Protein 5WWD (pdb70)

GO terms:
  GO:0005829 cytosol (C, IDA)
  GO:0008413 8-oxo-7,8-dihydroguanosine triphosphate pyrophosphatase activity (F, IDA)
  GO:0019177 dihydroneopterin triphosphate pyrophosphohydrolase activity (F, IDA)
  GO:0006974 DNA damage response (P, IMP)

InterPro domains:
  IPR000086 NUDIX hydrolase domain [PF00293] (8-126)
  IPR000086 NUDIX hydrolase domain [PS51462] (7-140)
  IPR015797 NUDIX hydrolase-like domain superfamily [SSF55811] (7-132)
  IPR020084 NUDIX hydrolase, conserved site [PS00893] (41-62)
  IPR020476 NUDIX hydrolase [PR00502] (36-50)
  IPR020476 NUDIX hydrolase [PR00502] (50-65)

CATH classification: 3.90.79.10

Secondary structure (DSSP, 8-state):
---EEEEEEEEEETTEEEEEEE-SSSSTT-EE-SEEEPPTT--HHHHHHHHHHHHH---EEEEEEEEEEEEEETTSSS-EEEEEEEEEEEESSTTPPP--SSTTTEEEEEEEETTS--SSBPHHHHHHHHTT--TTT--/---EEEEEEEEEETTEEEEEEE-SSSSTT-EE-SEEEPPTT--HHHHHHHHHHHHH---EEEEEEEEEEEEEETTSSS-EEEEEEEEEEEESSTT-----S-TTTEEEEEEEEGGG--SSBPHHHHHHHHTT--TTT-

Foldseek 3Di:
DDEFEKEFEFADAPQKTKWFAWLDLARHGAIGTQMGGDDPPDDSVRRHQVRQCQAWVFGKDPKDWFDWDWDWQCPGPPTHIYIYTYIYIYGPDSVDGTDGNPCNTTVDMDIDGPVGDDPDHRVVVVVCVVVVDDSVDGD/DDEFEKEFEFADAPQWTKWFAWCDLARHGAIGGFITGDDPPDDSVRRHQVRCCQAWVFGKDDKDWDDWDWDWQCPGPPTHIYIYTYIYIYGPDSPDGTDGNPVNTTVDMDIDGPVGDDDDHRVVVVVCVVVVDDSVPD

B-factor: mean 22.44, std 11.11, range [10.47, 75.93]

Nearest PDB structures (foldseek):
  5gp0-assembly1_I  TM=1.006E+00  e=5.315E-28  Arabidopsis thaliana
  5wy6-assembly1_A  TM=1.004E+00  e=3.034E-27  Arabidopsis thaliana
  4dyw-assembly1_A  TM=8.988E-01  e=8.222E-12  Burkholderia pseudomallei 1710b
  5mzf-assembly2_B  TM=8.087E-01  e=7.335E-09  Canis lupus familiaris
  2b0v-assembly1_A  TM=7.244E-01  e=1.124E-07  Nitrosomonas europaea

Solvent-accessible surface area: 13435 Å² total; per-residue (Å²): 106,69,3,74,2,12,0,31,0,0,0,21,42,67,106,21,0,0,0,2,80,62,112,38,90,20,25,91,42,22,14,5,21,0,16,16,76,4,90,57,20,19,32,12,75,106,0,0,32,55,11,0,60,73,9,0,6,1,110,18,57,146,53,88,52,13,23,4,29,33,11,50,32,130,175,18,113,103,65,20,2,58,0,12,0,3,1,68,0,47,10,83,70,98,87,43,131,28,104,50,82,47,72,132,113,8,97,22,30,77,72,46,59,69,158,116,43,20,176,71,24,29,144,17,9,86,116,24,31,70,89,61,16,35,0,57,106,72,100,105,68,3,72,2,12,0,35,0,0,0,23,45,69,105,20,0,0,0,2,77,56,112,42,82,14,25,92,42,20,10,8,21,0,10,17,90,3,91,60,20,18,33,9,65,104,0,0,32,56,12,0,82,76,11,0,4,1,107,18,57,146,52,104,47,15,22,4,29,29,11,49,17,135,144,12,113,92,66,17,3,58,0,14,0,3,0,64,0,48,12,82,70,101,87,43,111,26,109,49,76,46,72,165,105,8,83,23,33,77,47,53,59,70,161,117,39,24,171,72,24,26,137,17,10,87,116,26,30,70,91,63,14,34,0,60,111,110

Structure (mmCIF, N/CA/C/O backbone):
data_5WWD
#
_entry.id   5WWD
#
_cell.length_a   34.522
_cell.length_b   83.181
_cell.length_c   115.224
_cell.angle_alpha   90.00
_cell.angle_beta   90.00
_cell.angle_gamma   90.00
#
_symmetry.space_group_name_H-M   'P 2 21 21'
#
loop_
_entity.id
_entity.type
_entity.pdbx_description
1 polymer 'Nudix hydrolase 1'
2 non-polymer GLYCEROL
3 non-polymer METHOXYETHANE
4 non-polymer 'AMMONIUM ION'
5 non-polymer 'MAGNESIUM ION'
6 water water
#
loop_
_atom_site.group_PDB
_atom_site.id
_atom_site.type_symbol
_atom_site.label_atom_id
_atom_site.label_alt_id
_atom_site.label_comp_id
_atom_site.label_asym_id
_atom_site.label_entity_id
_atom_site.label_seq_id
_atom_site.pdbx_PDB_ins_code
_atom_site.Cartn_x
_atom_site.Cartn_y
_atom_site.Cartn_z
_atom_site.occupancy
_atom_site.B_iso_or_equiv
_atom_site.auth_seq_id
_atom_site.auth_comp_id
_atom_site.auth_asym_id
_atom_site.auth_atom_id
_atom_site.pdbx_PDB_model_num
ATOM 1 N N . ALA A 1 8 ? -6.957 78.120 4.632 1.00 43.95 6 ALA A N 1
ATOM 2 C CA . ALA A 1 8 ? -6.845 76.837 5.278 1.00 40.24 6 ALA A CA 1
ATOM 3 C C . ALA A 1 8 ? -6.596 75.793 4.220 1.00 37.55 6 ALA A C 1
ATOM 4 O O . ALA A 1 8 ? -7.375 75.644 3.356 1.00 42.87 6 ALA A O 1
ATOM 6 N N . ILE A 1 9 ? -5.477 75.095 4.290 1.00 32.58 7 ILE A N 1
ATOM 7 C CA . ILE A 1 9 ? -5.159 74.071 3.332 1.00 29.70 7 ILE A CA 1
ATOM 8 C C . ILE A 1 9 ? -4.640 72.823 4.056 1.00 23.59 7 ILE A C 1
ATOM 9 O O . ILE A 1 9 ? -4.210 72.841 5.137 1.00 22.25 7 ILE A O 1
ATOM 14 N N . PRO A 1 10 ? -4.797 71.660 3.293 1.00 21.08 8 PRO A N 1
ATOM 15 C CA . PRO A 1 10 ? -4.309 70.429 3.923 1.00 18.51 8 PRO A CA 1
ATOM 16 C C . PRO A 1 10 ? -2.803 70.495 4.125 1.00 17.67 8 PRO A C 1
ATOM 17 O O . PRO A 1 10 ? -2.062 70.976 3.264 1.00 21.33 8 PRO A O 1
ATOM 21 N N . ARG A 1 11 ? -2.355 70.016 5.281 1.00 18.24 9 ARG A N 1
ATOM 22 C CA . ARG A 1 11 ? -0.948 70.044 5.653 1.00 17.80 9 ARG A CA 1
ATOM 23 C C . ARG A 1 11 ? -0.428 68.627 5.854 1.00 17.15 9 ARG A C 1
ATOM 24 O O . ARG A 1 11 ? -1.125 67.772 6.412 1.00 18.14 9 ARG A O 1
ATOM 32 N N . VAL A 1 12 ? 0.801 68.387 5.410 1.00 16.35 10 VAL A N 1
ATOM 33 C CA . VAL A 1 12 ? 1.386 67.057 5.467 1.00 15.04 10 VAL A CA 1
ATOM 34 C C . VAL A 1 12 ? 2.097 66.859 6.798 1.00 13.33 10 VAL A C 1
ATOM 35 O O . VAL A 1 12 ? 2.925 67.685 7.208 1.00 15.20 10 VAL A O 1
ATOM 39 N N . ALA A 1 13 ? 1.794 65.742 7.450 1.00 14.37 11 ALA A N 1
ATOM 40 C CA . ALA A 1 13 ? 2.505 65.297 8.635 1.00 14.19 11 ALA A CA 1
ATOM 41 C C . ALA A 1 13 ? 3.071 63.910 8.365 1.00 13.68 11 ALA A C 1
ATOM 42 O O . ALA A 1 13 ? 2.539 63.148 7.555 1.00 14.71 11 ALA A O 1
ATOM 44 N N . VAL A 1 14 ? 4.162 63.575 9.045 1.00 13.52 12 VAL A N 1
ATOM 45 C CA . VAL A 1 14 ? 4.700 62.224 9.055 1.00 13.10 12 VAL A CA 1
ATOM 46 C C . VAL A 1 14 ? 4.590 61.712 10.482 1.00 13.35 12 VAL A C 1
ATOM 47 O O . VAL A 1 14 ? 4.940 62.427 11.434 1.00 14.49 12 VAL A O 1
ATOM 51 N N . VAL A 1 15 ? 4.072 60.502 10.635 1.00 11.31 13 VAL A N 1
ATOM 52 C CA . VAL A 1 15 ? 3.909 59.857 11.935 1.00 13.22 13 VAL A CA 1
ATOM 53 C C . VAL A 1 15 ? 4.637 58.523 11.903 1.00 11.71 13 VAL A C 1
ATOM 54 O O . VAL A 1 15 ? 4.715 57.875 10.853 1.00 12.78 13 VAL A O 1
ATOM 58 N N . VAL A 1 16 ? 5.183 58.105 13.047 1.00 11.74 14 VAL A N 1
ATOM 59 C CA . VAL A 1 16 ? 6.166 57.029 13.072 1.00 11.65 14 VAL A CA 1
ATOM 60 C C . VAL A 1 16 ? 5.739 55.920 14.026 1.00 11.18 14 VAL A C 1
ATOM 61 O O . VAL A 1 16 ? 5.595 56.154 15.239 1.00 11.55 14 VAL A O 1
ATOM 65 N N . PHE A 1 17 ? 5.588 54.713 13.483 1.00 12.18 15 PHE A N 1
ATOM 66 C CA . PHE A 1 17 ? 5.462 53.485 14.260 1.00 11.31 15 PHE A CA 1
ATOM 67 C C . PHE A 1 17 ? 6.871 52.958 14.524 1.00 12.13 15 PHE A C 1
ATOM 68 O O . PHE A 1 17 ? 7.503 52.365 13.638 1.00 13.20 15 PHE A O 1
ATOM 76 N N . ILE A 1 18 ? 7.362 53.172 15.740 1.00 13.21 16 ILE A N 1
ATOM 77 C CA . ILE A 1 18 ? 8.638 52.615 16.168 1.00 13.64 16 ILE A CA 1
ATOM 78 C C . ILE A 1 18 ? 8.341 51.241 16.747 1.00 15.22 16 ILE A C 1
ATOM 79 O O . ILE A 1 18 ? 7.689 51.129 17.794 1.00 17.01 16 ILE A O 1
ATOM 84 N N . LEU A 1 19 ? 8.794 50.206 16.057 1.00 16.06 17 LEU A N 1
ATOM 85 C CA . LEU A 1 19 ? 8.513 48.828 16.433 1.00 19.05 17 LEU A CA 1
ATOM 86 C C . LEU A 1 19 ? 9.662 48.297 17.273 1.00 16.91 17 LEU A C 1
ATOM 87 O O . LEU A 1 19 ? 10.823 48.350 16.859 1.00 20.34 17 LEU A O 1
ATOM 92 N N . ASN A 1 20 ? 9.334 47.766 18.442 1.00 15.64 18 ASN A N 1
ATOM 93 C CA . ASN A 1 20 ? 10.340 47.259 19.369 1.00 18.37 18 ASN A CA 1
ATOM 94 C C . ASN A 1 20 ? 9.751 45.985 19.971 1.00 15.57 18 ASN A C 1
ATOM 95 O O . ASN A 1 20 ? 8.858 46.049 20.819 1.00 15.55 18 ASN A O 1
ATOM 100 N N . GLY A 1 21 ? 10.218 44.838 19.502 1.00 18.82 19 GLY A N 1
ATOM 101 C CA . GLY A 1 21 ? 9.595 43.589 19.912 1.00 20.19 19 GLY A CA 1
ATOM 102 C C . GLY A 1 21 ? 8.170 43.561 19.404 1.00 16.76 19 GLY A C 1
ATOM 103 O O . GLY A 1 21 ? 7.911 43.727 18.212 1.00 21.71 19 GLY A O 1
ATOM 104 N N . ASN A 1 22 ? 7.218 43.367 20.315 1.00 16.60 20 ASN A N 1
ATOM 105 C CA . ASN A 1 22 ? 5.804 43.411 19.983 1.00 17.24 20 ASN A CA 1
ATOM 106 C C . ASN A 1 22 ? 5.165 44.744 20.325 1.00 16.14 20 ASN A C 1
ATOM 107 O O . ASN A 1 22 ? 3.934 44.841 20.349 1.00 16.08 20 ASN A O 1
ATOM 112 N N . SER A 1 23 ? 5.964 45.783 20.571 1.00 14.63 21 SER A N 1
ATOM 113 C CA . SER A 1 23 ? 5.462 47.042 21.096 1.00 13.74 21 SER A CA 1
ATOM 114 C C . SER A 1 23 ? 5.6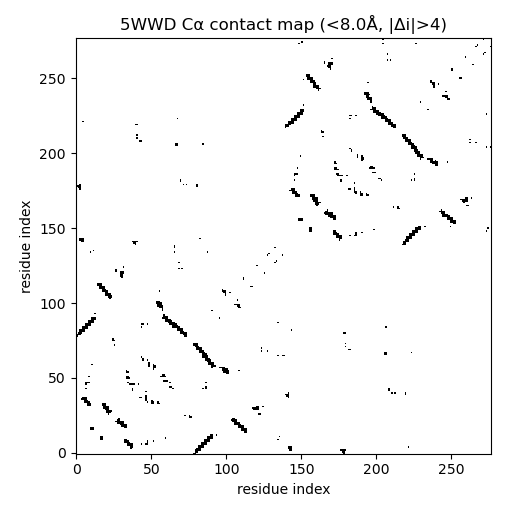79 48.190 20.122 1.00 12.94 21 SER A C 1
ATOM 115 O O . SER A 1 23 ? 6.536 48.141 19.225 1.00 13.64 21 SER A O 1
ATOM 118 N N . ILE A 1 24 ? 4.885 49.242 20.326 1.00 11.69 22 ILE A N 1
ATOM 119 C CA . ILE A 1 24 ? 5.037 50.510 19.630 1.00 13.25 22 ILE A CA 1
ATOM 120 C C . ILE A 1 24 ? 5.089 51.629 20.659 1.00 12.35 22 ILE A C 1
ATOM 121 O O . ILE A 1 24 ? 4.583 51.498 21.776 1.00 12.20 22 ILE A O 1
ATOM 126 N N . LEU A 1 25 ? 5.706 52.749 20.276 1.00 11.42 23 LEU A N 1
ATOM 127 C CA . LEU A 1 25 ? 5.834 53.890 21.175 1.00 11.11 23 LEU A CA 1
ATOM 128 C C . LEU A 1 25 ? 4.612 54.795 21.038 1.00 10.76 23 LEU A C 1
ATOM 129 O O . LEU A 1 25 ? 4.253 55.192 19.921 1.00 11.02 23 LEU A O 1
ATOM 134 N N . LEU A 1 26 ? 3.980 55.122 22.167 1.00 10.71 24 LEU A N 1
ATOM 135 C CA . LEU A 1 26 ? 2.855 56.049 22.193 1.00 10.62 24 LEU A CA 1
ATOM 136 C C . LEU A 1 26 ? 3.003 57.013 23.363 1.00 10.69 24 LEU A C 1
ATOM 137 O O . LEU A 1 26 ? 3.664 56.715 24.369 1.00 11.57 24 LEU A O 1
ATOM 142 N N . GLY A 1 27 ? 2.354 58.155 23.248 1.00 10.73 25 GLY A N 1
ATOM 143 C CA . GLY A 1 27 ? 2.356 59.141 24.318 1.00 11.95 25 GLY A CA 1
ATOM 144 C C . GLY A 1 27 ? 1.112 59.990 24.252 1.00 11.00 25 GLY A C 1
ATOM 145 O O . GLY A 1 27 ? 0.594 60.270 23.165 1.00 11.60 25 GLY A O 1
ATOM 146 N N . ARG A 1 28 ? 0.609 60.391 25.417 1.00 11.16 26 ARG A N 1
ATOM 147 C CA . ARG A 1 28 ? -0.599 61.208 25.441 1.00 11.40 26 ARG A CA 1
ATOM 148 C C . ARG A 1 28 ? -0.289 62.624 24.981 1.00 11.67 26 ARG A C 1
ATOM 149 O O . ARG A 1 28 ? 0.645 63.271 25.472 1.00 12.48 26 ARG A O 1
ATOM 157 N N . ARG A 1 29 ? -1.101 63.121 24.054 1.00 11.81 27 ARG A N 1
ATOM 158 C CA . ARG A 1 29 ? -0.914 64.463 23.522 1.00 12.16 27 ARG A CA 1
ATOM 159 C C . ARG A 1 29 ? -1.258 65.531 24.561 1.00 12.99 27 ARG A C 1
ATOM 160 O O . ARG A 1 29 ? -2.189 65.377 25.352 1.00 13.05 27 ARG A O 1
ATOM 168 N N . ARG A 1 30 ? -0.501 66.628 24.544 1.00 13.38 28 ARG A N 1
ATOM 169 C CA . ARG A 1 30 ? -0.897 67.894 25.161 1.00 14.14 28 ARG A CA 1
ATOM 170 C C . ARG A 1 30 ? -1.097 68.840 23.979 1.00 17.86 28 ARG A C 1
ATOM 171 O O . ARG A 1 30 ? -0.124 69.347 23.409 1.00 17.20 28 ARG A O 1
ATOM 179 N N . SER A 1 31 ? -2.357 69.041 23.584 1.00 15.91 29 SER A N 1
ATOM 180 C CA . SER A 1 31 ? -2.655 69.660 22.298 1.00 15.32 29 SER A CA 1
ATOM 181 C C . SER A 1 31 ? -4.087 70.167 22.304 1.00 17.56 29 SER A C 1
ATOM 182 O O . SER A 1 31 ? -4.935 69.678 23.056 1.00 20.11 29 SER A O 1
ATOM 185 N N . SER A 1 32 ? -4.354 71.146 21.428 1.00 19.54 30 SER A N 1
ATOM 186 C CA . SER A 1 32 ? -5.733 71.554 21.177 1.00 19.47 30 SER A CA 1
ATOM 187 C C . SER A 1 32 ? -6.520 70.489 20.419 1.00 18.98 30 SER A C 1
ATOM 188 O O . SER A 1 32 ? -7.755 70.517 20.442 1.00 24.49 30 SER A O 1
ATOM 191 N N . ILE A 1 33 ? -5.849 69.556 19.760 1.00 17.82 31 ILE A N 1
ATOM 192 C CA . ILE A 1 33 ? -6.508 68.495 19.018 1.00 17.12 31 ILE A CA 1
ATOM 193 C C . ILE A 1 33 ? -6.119 67.169 19.648 1.00 17.16 31 ILE A C 1
ATOM 194 O O . ILE A 1 33 ? -4.925 66.882 19.805 1.00 16.88 31 ILE A O 1
ATOM 199 N N . GLY A 1 34 ? -7.120 66.367 19.999 1.00 18.14 32 GLY A N 1
ATOM 200 C CA . GLY A 1 34 ? -6.844 65.074 20.600 1.00 15.44 32 GLY A CA 1
ATOM 201 C C . GLY A 1 34 ? -6.162 65.136 21.952 1.00 13.31 32 GLY A C 1
ATOM 202 O O . GLY A 1 34 ? -5.348 64.264 22.257 1.00 12.81 32 GLY A O 1
ATOM 203 N N . ASN A 1 35 ? -6.456 66.149 22.762 1.00 15.73 33 ASN A N 1
ATOM 204 C CA . ASN A 1 35 ? -5.761 66.285 24.030 1.00 13.82 33 ASN A CA 1
ATOM 205 C C . ASN A 1 35 ? -5.973 65.036 24.876 1.00 13.48 33 ASN A C 1
ATOM 206 O O . ASN A 1 35 ? -7.089 64.515 24.972 1.00 14.48 33 ASN A O 1
ATOM 211 N N . SER A 1 36 ? -4.892 64.558 25.485 1.00 13.07 34 SER A N 1
ATOM 212 C CA . SER A 1 36 ? -4.877 63.435 26.421 1.00 13.95 34 SER A CA 1
ATOM 213 C C . SER A 1 36 ? -5.021 62.076 25.748 1.00 13.86 34 SER A C 1
ATOM 214 O O . SER A 1 36 ? -5.054 61.050 26.451 1.00 14.45 34 SER A O 1
ATOM 217 N N . THR A 1 37 ? -5.084 62.018 24.422 1.00 12.30 35 THR A N 1
ATOM 218 C CA . THR A 1 37 ? -5.189 60.739 23.728 1.00 12.01 35 THR A CA 1
ATOM 219 C C . THR A 1 37 ? -3.805 60.228 23.338 1.00 11.56 35 THR A C 1
ATOM 220 O O . THR A 1 37 ? -2.867 61.003 23.152 1.00 11.50 35 THR A O 1
ATOM 224 N N . PHE A 1 38 ? -3.684 58.904 23.237 1.00 11.35 36 PHE A N 1
ATOM 225 C CA . PHE A 1 38 ? -2.398 58.277 22.935 1.00 11.03 36 PHE A CA 1
ATOM 226 C C . PHE A 1 38 ? -2.098 58.349 21.439 1.00 10.90 36 PHE A C 1
ATOM 227 O O . PHE A 1 38 ? -2.910 57.900 20.618 1.00 11.38 36 PHE A O 1
ATOM 235 N N . ALA A 1 39 ? -0.917 58.863 21.081 1.00 10.79 37 ALA A N 1
ATOM 236 C CA . ALA A 1 39 ? -0.574 59.102 19.682 1.00 10.71 37 ALA A CA 1
ATOM 237 C C . ALA A 1 39 ? 0.888 58.748 19.429 1.00 11.44 37 ALA A C 1
ATOM 238 O O . ALA A 1 39 ? 1.684 58.540 20.357 1.00 10.85 37 ALA A O 1
ATOM 240 N N . LEU A 1 40 ? 1.234 58.674 18.140 1.00 11.13 38 LEU A N 1
ATOM 241 C CA . LEU A 1 40 ? 2.589 58.386 17.689 1.00 11.04 38 LEU A CA 1
ATOM 242 C C . LEU A 1 40 ? 3.454 59.642 17.701 1.00 10.71 38 LEU A C 1
ATOM 243 O O . LEU A 1 40 ? 2.949 60.757 17.583 1.00 12.21 38 LEU A O 1
ATOM 248 N N . PRO A 1 41 ? 4.765 59.477 17.717 1.00 11.60 39 PRO A N 1
ATOM 249 C CA . PRO A 1 41 ? 5.664 60.611 17.515 1.00 13.62 39 PRO A CA 1
ATOM 250 C C . PRO A 1 41 ? 5.494 61.037 16.045 1.00 13.19 39 PRO A C 1
ATOM 251 O O . PRO A 1 41 ? 5.206 60.212 15.223 1.00 13.15 39 PRO A O 1
ATOM 255 N N . GLY A 1 42 ? 5.672 62.308 15.744 1.00 13.47 40 GLY A N 1
ATOM 256 C CA . GLY A 1 42 ? 5.535 62.792 14.399 1.00 15.36 40 GLY A CA 1
ATOM 257 C C . GLY A 1 42 ? 5.381 64.291 14.334 1.00 15.81 40 GLY A C 1
ATOM 258 O O . GLY A 1 42 ? 5.371 64.943 15.313 1.00 18.55 40 GLY A O 1
ATOM 259 N N . GLY A 1 43 ? 5.277 64.804 13.138 1.00 15.91 41 GLY A N 1
ATOM 260 C CA . GLY A 1 43 ? 5.148 66.214 12.937 1.00 17.85 41 GLY A CA 1
ATOM 261 C C . GLY A 1 43 ? 5.127 66.604 11.484 1.00 15.14 41 GLY A C 1
ATOM 262 O O . GLY A 1 43 ? 5.047 65.799 10.631 1.00 16.53 41 GLY A O 1
ATOM 263 N N . HIS A 1 44 ? 5.211 67.893 11.251 1.00 16.11 42 HIS A N 1
ATOM 264 C CA . HIS A 1 44 ? 5.112 68.459 9.934 1.00 14.56 42 HIS A CA 1
ATOM 265 C C . HIS A 1 44 ? 6.279 68.175 9.010 1.00 16.10 42 HIS A C 1
ATOM 266 O O . HIS A 1 44 ? 7.403 68.296 9.388 1.00 18.40 42 HIS A O 1
ATOM 273 N N . LEU A 1 45 ? 5.968 67.790 7.795 1.00 15.24 43 LEU A N 1
ATOM 274 C CA . LEU A 1 45 ? 6.994 67.617 6.775 1.00 14.99 43 LEU A CA 1
ATOM 275 C C . LEU A 1 45 ? 7.492 68.984 6.317 1.00 15.78 43 LEU A C 1
ATOM 276 O O . LEU A 1 45 ? 6.693 69.878 6.020 1.00 18.35 43 LEU A O 1
ATOM 281 N N . GLU A 1 46 ? 8.810 69.159 6.261 1.00 15.83 44 GLU A N 1
ATOM 282 C CA . GLU A 1 46 ? 9.382 70.424 5.815 1.00 18.03 44 GLU A CA 1
ATOM 283 C C . GLU A 1 46 ? 9.627 70.414 4.311 1.00 17.07 44 GLU A C 1
ATOM 284 O O . GLU A 1 46 ? 9.814 69.361 3.696 1.00 17.60 44 GLU A O 1
ATOM 290 N N . PHE A 1 47 ? 9.619 71.603 3.719 1.00 18.85 45 PHE A N 1
ATOM 291 C CA . PHE A 1 47 ? 9.886 71.723 2.290 1.00 19.09 45 PHE A CA 1
ATOM 292 C C . PHE A 1 47 ? 11.223 71.078 1.939 1.00 19.46 45 PHE A C 1
ATOM 293 O O . PHE A 1 47 ? 12.252 71.375 2.557 1.00 21.29 45 PHE A O 1
ATOM 301 N N . GLY A 1 48 ? 11.208 70.199 0.934 1.00 19.53 46 GLY A N 1
ATOM 302 C CA . GLY A 1 48 ? 12.406 69.539 0.452 1.00 20.51 46 GLY A CA 1
ATOM 303 C C . GLY A 1 48 ? 12.791 68.270 1.183 1.00 19.41 46 GLY A C 1
ATOM 304 O O . GLY A 1 48 ? 13.677 67.544 0.715 1.00 21.72 46 GLY A O 1
ATOM 305 N N . GLU A 1 49 ? 12.147 67.973 2.303 1.00 17.99 47 GLU A N 1
ATOM 306 C CA . GLU A 1 49 ? 12.490 66.830 3.131 1.00 18.04 47 GLU A CA 1
ATOM 307 C C . GLU A 1 49 ? 11.830 65.564 2.588 1.00 16.66 47 GLU A C 1
ATOM 308 O O . GLU A 1 49 ? 10.722 65.617 2.048 1.00 17.00 47 GLU A O 1
ATOM 314 N N . SER A 1 50 ? 12.517 64.432 2.716 1.00 17.31 48 SER A N 1
ATOM 315 C CA . SER A 1 50 ? 11.898 63.153 2.403 1.00 14.64 48 SER A CA 1
ATOM 316 C C . SER A 1 50 ? 11.062 62.668 3.591 1.00 14.91 48 SER A C 1
ATOM 317 O O . SER A 1 50 ? 11.226 63.125 4.726 1.00 15.40 48 SER A O 1
ATOM 320 N N . PHE A 1 51 ? 10.168 61.710 3.327 1.00 14.59 49 PHE A N 1
ATOM 321 C CA . PHE A 1 51 ? 9.376 61.151 4.420 1.00 14.22 49 PHE A CA 1
ATOM 322 C C . PHE A 1 51 ? 10.274 60.548 5.495 1.00 14.33 49 PHE A C 1
ATOM 323 O O . PHE A 1 51 ? 10.013 60.698 6.703 1.00 14.74 49 PHE A O 1
ATOM 331 N N . GLU A 1 52 ? 11.343 59.865 5.075 1.00 15.29 50 GLU A N 1
ATOM 332 C CA . GLU A 1 52 ? 12.233 59.180 6.004 1.00 16.50 50 GLU A CA 1
ATOM 333 C C . GLU A 1 52 ? 13.065 60.169 6.803 1.00 15.33 50 GLU A C 1
ATOM 334 O O . GLU A 1 52 ? 13.264 59.988 8.012 1.00 16.56 50 GLU A O 1
ATOM 340 N N . GLU A 1 53 ? 13.559 61.229 6.153 1.00 16.85 51 GLU A N 1
ATOM 341 C CA . GLU A 1 53 ? 14.271 62.270 6.885 1.00 17.48 51 GLU A CA 1
ATOM 342 C C . GLU A 1 53 ? 13.365 62.916 7.927 1.00 16.90 51 GLU A C 1
ATOM 343 O O . GLU A 1 53 ? 13.775 63.137 9.072 1.00 17.42 51 GLU A O 1
ATOM 349 N N . CYS A 1 54 ? 12.125 63.214 7.548 1.00 15.96 52 CYS A N 1
ATOM 350 C CA . CYS A 1 54 ? 11.177 63.796 8.493 1.00 16.13 52 CYS A CA 1
ATOM 351 C C . CYS A 1 54 ? 10.918 62.863 9.674 1.00 14.91 52 CYS A C 1
ATOM 352 O O . CYS A 1 54 ? 10.927 63.289 10.836 1.00 14.95 52 CYS A O 1
ATOM 355 N N . ALA A 1 55 ? 10.692 61.578 9.393 1.00 14.19 53 ALA A N 1
ATOM 356 C CA . ALA A 1 55 ? 10.443 60.612 10.454 1.00 14.12 53 ALA A CA 1
ATOM 357 C C . ALA A 1 55 ? 11.580 60.599 11.466 1.00 13.83 53 ALA A C 1
ATOM 358 O O . ALA A 1 55 ? 11.349 60.668 12.679 1.00 14.91 53 ALA A O 1
ATOM 360 N N . ALA A 1 56 ? 12.825 60.509 10.985 1.00 15.01 54 ALA A N 1
ATOM 361 C CA . ALA A 1 56 ? 13.957 60.455 11.901 1.00 16.58 54 ALA A CA 1
ATOM 362 C C . ALA A 1 56 ? 14.102 61.754 12.679 1.00 15.21 54 ALA A C 1
ATOM 363 O O . ALA A 1 56 ? 14.383 61.733 13.882 1.00 15.82 54 ALA A O 1
ATOM 365 N N . ARG A 1 57 ? 13.920 62.891 12.007 1.00 16.31 55 ARG A N 1
ATOM 366 C CA . ARG A 1 57 ? 14.043 64.183 12.673 1.00 16.64 55 ARG A CA 1
ATOM 367 C C . ARG A 1 57 ? 12.978 64.359 13.753 1.00 15.59 55 ARG A C 1
ATOM 368 O O . ARG A 1 57 ? 13.283 64.788 14.876 1.00 15.90 55 ARG A O 1
ATOM 376 N N . GLU A 1 58 ? 11.718 64.072 13.422 1.00 15.07 56 GLU A N 1
ATOM 377 C CA . GLU A 1 58 ? 10.645 64.245 14.398 1.00 14.38 56 GLU A CA 1
ATOM 378 C C . GLU A 1 58 ? 10.842 63.329 15.596 1.00 14.71 56 GLU A C 1
ATOM 379 O O . GLU A 1 58 ? 10.651 63.744 16.745 1.00 14.87 56 GLU A O 1
ATOM 385 N N . VAL A 1 59 ? 11.214 62.069 15.351 1.00 14.31 57 VAL A N 1
ATOM 386 C CA . VAL A 1 59 ? 11.461 61.154 16.458 1.00 14.46 57 VAL A CA 1
ATOM 387 C C . VAL A 1 59 ? 12.604 61.658 17.328 1.00 13.85 57 VAL A C 1
ATOM 388 O O . V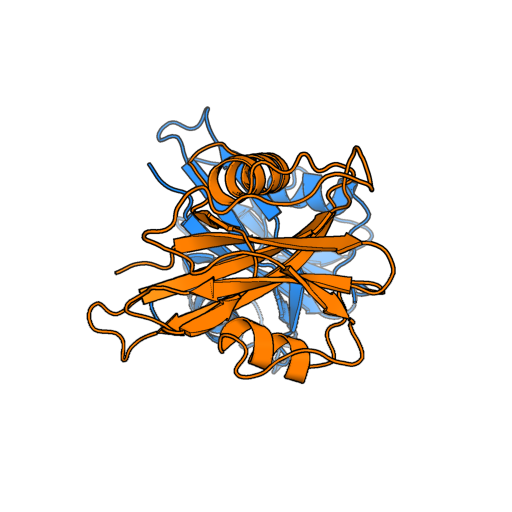AL A 1 59 ? 12.512 61.640 18.562 1.00 14.73 57 VAL A O 1
ATOM 392 N N . MET A 1 60 ? 13.665 62.146 16.729 1.00 15.05 58 MET A N 1
ATOM 393 C CA . MET A 1 60 ? 14.768 62.699 17.514 1.00 14.74 58 MET A CA 1
ATOM 394 C C . MET A 1 60 ? 14.323 63.920 18.316 1.00 14.85 58 MET A C 1
ATOM 395 O O . MET A 1 60 ? 14.605 64.007 19.467 1.00 17.37 58 MET A O 1
ATOM 400 N N . GLU A 1 61 ? 13.616 64.837 17.679 1.00 15.61 59 GLU A N 1
ATOM 401 C CA . GLU A 1 61 ? 13.209 66.064 18.362 1.00 17.66 59 GLU A CA 1
ATOM 402 C C . GLU A 1 61 ? 12.263 65.781 19.518 1.00 16.30 59 GLU A C 1
ATOM 403 O O . GLU A 1 61 ? 12.299 66.486 20.533 1.00 17.47 59 GLU A O 1
ATOM 409 N N . GLU A 1 62 ? 11.403 64.775 19.386 1.00 13.93 60 GLU A N 1
ATOM 410 C CA . GLU A 1 62 ? 10.374 64.532 20.391 1.00 13.99 60 GLU A CA 1
ATOM 411 C C . GLU A 1 62 ? 10.770 63.516 21.447 1.00 15.59 60 GLU A C 1
ATOM 412 O O . GLU A 1 62 ? 10.329 63.631 22.598 1.00 16.20 60 GLU A O 1
ATOM 418 N N . THR A 1 63 ? 11.609 62.533 21.096 1.00 14.18 61 THR A N 1
ATOM 419 C CA . THR A 1 63 ? 11.908 61.417 21.982 1.00 15.57 61 THR A CA 1
ATOM 420 C C . THR A 1 63 ? 13.386 61.194 22.242 1.00 13.77 61 THR A C 1
ATOM 421 O O . THR A 1 63 ? 13.716 60.409 23.137 1.00 15.46 61 THR A O 1
ATOM 425 N N . GLY A 1 64 ? 14.276 61.816 21.473 1.00 16.38 62 GLY A N 1
ATOM 426 C CA . GLY A 1 64 ? 15.695 61.513 21.524 1.00 17.70 62 GLY A CA 1
ATOM 427 C C . GLY A 1 64 ? 16.105 60.194 20.897 1.00 16.62 62 GLY A C 1
ATOM 428 O O . GLY A 1 64 ? 17.309 59.924 20.796 1.00 18.53 62 GLY A O 1
ATOM 429 N N . LEU A 1 65 ? 15.154 59.359 20.482 1.00 16.10 63 LEU A N 1
ATOM 430 C CA . LEU A 1 65 ? 15.479 58.027 19.983 1.00 16.06 63 LEU A CA 1
ATOM 431 C C . LEU A 1 65 ? 16.100 58.080 18.596 1.00 14.78 63 LEU A C 1
ATOM 432 O O . LEU A 1 65 ? 15.716 58.890 17.748 1.00 16.45 63 LEU A O 1
ATOM 437 N N . LYS A 1 66 ? 17.046 57.178 18.358 1.00 16.91 64 LYS A N 1
ATOM 438 C CA . LYS A 1 66 ? 17.685 57.021 17.062 1.00 16.40 64 LYS A CA 1
ATOM 439 C C . LYS A 1 66 ? 17.056 55.834 16.345 1.00 18.52 64 LYS A C 1
ATOM 440 O O . LYS A 1 66 ? 17.070 54.712 16.865 1.00 18.79 64 LYS A O 1
ATOM 446 N N . ILE A 1 67 ? 16.509 56.078 15.162 1.00 18.54 65 ILE A N 1
ATOM 447 C CA . ILE A 1 67 ? 15.804 55.032 14.437 1.00 17.23 65 ILE A CA 1
ATOM 448 C C . ILE A 1 67 ? 16.477 54.780 13.099 1.00 20.39 65 ILE A C 1
ATOM 449 O O . ILE A 1 67 ? 17.288 55.577 12.615 1.00 22.08 65 ILE A O 1
ATOM 454 N N . GLU A 1 68 ? 16.120 53.649 12.495 1.00 17.35 66 GLU A N 1
ATOM 455 C CA . GLU A 1 68 ? 16.692 53.230 11.226 1.00 20.06 66 GLU A CA 1
ATOM 456 C C . GLU A 1 68 ? 15.700 52.315 10.527 1.00 20.49 66 GLU A C 1
ATOM 457 O O . GLU A 1 68 ? 14.639 51.976 11.065 1.00 19.10 66 GLU A O 1
ATOM 463 N N . LYS A 1 69 ? 16.039 51.936 9.309 1.00 22.60 67 LYS A N 1
ATOM 464 C CA . LYS A 1 69 ? 15.230 51.052 8.500 1.00 20.60 67 LYS A CA 1
ATOM 465 C C . LYS A 1 69 ? 13.803 51.543 8.296 1.00 20.60 67 LYS A C 1
ATOM 466 O O . LYS A 1 69 ? 12.900 50.791 8.380 1.00 26.22 67 LYS A O 1
ATOM 472 N N . MET A 1 70 ? 13.683 52.806 8.002 1.00 19.38 68 MET A N 1
ATOM 473 C CA . MET A 1 70 ? 12.412 53.469 7.807 1.00 19.39 68 MET A CA 1
ATOM 474 C C . MET A 1 70 ? 11.717 52.917 6.555 1.00 19.23 68 MET A C 1
ATOM 475 O O . MET A 1 70 ? 12.337 52.759 5.545 1.00 25.19 68 MET A O 1
ATOM 480 N N . LYS A 1 71 ? 10.436 52.652 6.626 1.00 17.64 69 LYS A N 1
ATOM 481 C CA . LYS A 1 71 ? 9.692 52.175 5.491 1.00 18.17 69 LYS A CA 1
ATOM 482 C C . LYS A 1 71 ? 8.289 52.785 5.420 1.00 15.61 69 LYS A C 1
ATOM 483 O O . LYS A 1 71 ? 7.655 52.872 6.410 1.00 14.74 69 LYS A O 1
ATOM 489 N N . LEU A 1 72 ? 7.831 53.164 4.249 1.00 15.98 70 LEU A N 1
ATOM 490 C CA . LEU A 1 72 ? 6.499 53.733 4.104 1.00 13.34 70 LEU A CA 1
ATOM 491 C C . LEU A 1 72 ? 5.445 52.678 4.404 1.00 14.43 70 LEU A C 1
ATOM 492 O O . LEU A 1 72 ? 5.523 51.546 3.910 1.00 16.77 70 LEU A O 1
ATOM 497 N N . LEU A 1 73 ? 4.449 53.056 5.209 1.00 13.34 71 LEU A N 1
ATOM 498 C CA . LEU A 1 73 ? 3.306 52.196 5.491 1.00 14.19 71 LEU A CA 1
ATOM 499 C C . LEU A 1 73 ? 2.072 52.623 4.703 1.00 15.11 71 LEU A C 1
ATOM 500 O O . LEU A 1 73 ? 1.676 51.927 3.764 1.00 20.48 71 LEU A O 1
ATOM 505 N N . THR A 1 74 ? 1.462 53.751 5.050 1.00 13.13 72 THR A N 1
ATOM 506 C CA . THR A 1 74 ? 0.245 54.186 4.371 1.00 13.75 72 THR A CA 1
ATOM 507 C C . THR A 1 74 ? 0.092 55.698 4.538 1.00 12.11 72 THR A C 1
ATOM 508 O O . THR A 1 74 ? 1.004 56.383 5.005 1.00 12.92 72 THR A O 1
ATOM 512 N N . VAL A 1 75 ? -1.057 56.221 4.117 1.00 11.87 73 VAL A N 1
ATOM 513 C CA . VAL A 1 75 ? -1.378 57.634 4.273 1.00 12.32 73 VAL A CA 1
ATOM 514 C C . VAL A 1 75 ? -2.848 57.729 4.647 1.00 12.01 73 VAL A C 1
ATOM 515 O O . VAL A 1 75 ? -3.673 56.955 4.145 1.00 13.81 73 VAL A O 1
ATOM 519 N N . THR A 1 76 ? -3.179 58.673 5.530 1.00 13.38 74 THR A N 1
ATOM 520 C CA . THR A 1 76 ? -4.552 58.872 5.969 1.00 13.11 74 THR A CA 1
ATOM 521 C C . THR A 1 76 ? -4.930 60.338 5.847 1.00 13.75 74 THR A C 1
ATOM 522 O O . THR A 1 76 ? -4.076 61.230 5.899 1.00 14.17 74 THR A O 1
ATOM 526 N N . ASN A 1 77 ? -6.224 60.577 5.682 1.00 13.50 75 ASN A N 1
ATOM 527 C CA . ASN A 1 77 ? -6.780 61.917 5.558 1.00 13.86 75 ASN A CA 1
ATOM 528 C C . ASN A 1 77 ? -7.518 62.237 6.845 1.00 15.07 75 ASN A C 1
ATOM 529 O O . ASN A 1 77 ? -8.507 61.577 7.175 1.00 16.99 75 ASN A O 1
ATOM 534 N N . ASN A 1 78 ? -7.058 63.258 7.554 1.00 14.16 76 ASN A N 1
ATOM 535 C CA . ASN A 1 78 ? -7.562 63.546 8.893 1.00 15.98 76 ASN A CA 1
ATOM 536 C C . ASN A 1 78 ? -8.017 64.999 8.987 1.00 15.75 76 ASN A C 1
ATOM 537 O O . ASN A 1 78 ? -7.200 65.902 9.168 1.00 16.65 76 ASN A O 1
ATOM 542 N N . VAL A 1 79 ? -9.326 65.208 8.893 1.00 16.99 77 VAL A N 1
ATOM 543 C CA . VAL A 1 79 ? -9.925 66.537 8.902 1.00 17.72 77 VAL A CA 1
ATOM 544 C C . VAL A 1 79 ? -10.452 66.819 10.301 1.00 19.07 77 VAL A C 1
ATOM 545 O O . VAL A 1 79 ? -11.161 65.990 10.890 1.00 20.76 77 VAL A O 1
ATOM 549 N N . PHE A 1 80 ? -10.130 67.995 10.826 1.00 17.37 78 PHE A N 1
ATOM 550 C CA . PHE A 1 80 ? -10.589 68.439 12.142 1.00 19.37 78 PHE A CA 1
ATOM 551 C C . PHE A 1 80 ? -11.339 69.757 11.967 1.00 21.44 78 PHE A C 1
ATOM 552 O O . PHE A 1 80 ? -10.830 70.829 12.319 1.00 21.65 78 PHE A O 1
ATOM 560 N N . LYS A 1 81 ? -12.557 69.679 11.424 1.00 23.70 79 LYS A N 1
ATOM 561 C CA . LYS A 1 81 ? -13.328 70.891 11.161 1.00 26.68 79 LYS A CA 1
ATOM 562 C C . LYS A 1 81 ? -13.795 71.559 12.444 1.00 34.51 79 LYS A C 1
ATOM 563 O O . LYS A 1 81 ? -14.004 72.778 12.463 1.00 40.18 79 LYS A O 1
ATOM 569 N N . GLU A 1 82 ? -13.972 70.788 13.513 1.00 32.51 80 GLU A N 1
ATOM 570 C CA . GLU A 1 82 ? -14.527 71.301 14.759 1.00 37.52 80 GLU A CA 1
ATOM 571 C C . GLU A 1 82 ? -13.460 71.727 15.757 1.00 35.40 80 GLU A C 1
ATOM 572 O O . GLU A 1 82 ? -13.789 72.014 16.911 1.00 38.48 80 GLU A O 1
ATOM 578 N N . ALA A 1 83 ? -12.194 71.772 15.344 1.00 32.18 81 ALA A N 1
ATOM 579 C CA . ALA A 1 83 ? -11.1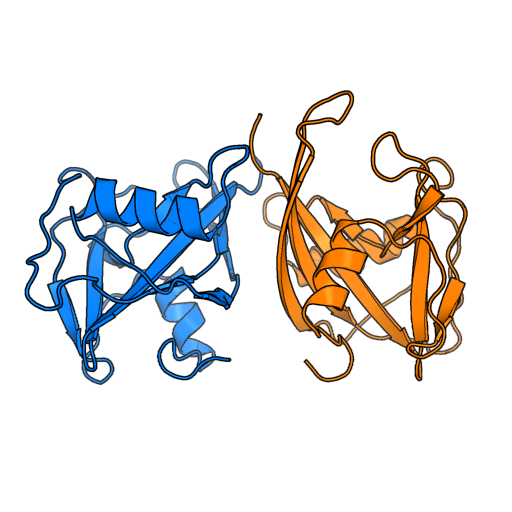26 72.240 16.211 1.00 30.39 81 ALA A CA 1
ATOM 580 C C . ALA A 1 83 ? -11.203 73.756 16.370 1.00 34.02 81 ALA A C 1
ATOM 581 O O . ALA A 1 83 ? -11.791 74.446 15.537 1.00 33.84 81 ALA A O 1
ATOM 583 N N . PRO A 1 84 ? -10.613 74.301 17.443 1.00 35.93 82 PRO A N 1
ATOM 584 C CA . PRO A 1 84 ? -10.608 75.768 17.600 1.00 34.46 82 PRO A CA 1
ATOM 585 C C . PRO A 1 84 ? -10.082 76.488 16.375 1.00 37.39 82 PRO A C 1
ATOM 586 O O . PRO A 1 84 ? -10.654 77.501 15.951 1.00 37.32 82 PRO A O 1
ATOM 590 N N . THR A 1 85 ? -8.989 75.990 15.802 1.00 36.46 83 THR A N 1
ATOM 591 C CA . THR A 1 85 ? -8.546 76.376 14.468 1.00 37.89 83 THR A CA 1
ATOM 592 C C . THR A 1 85 ? -8.819 75.188 13.561 1.00 25.98 83 THR A C 1
ATOM 593 O O . THR A 1 85 ? -8.110 74.173 13.664 1.00 27.70 83 THR A O 1
ATOM 597 N N . PRO A 1 86 ? -9.840 75.231 12.709 1.00 28.00 84 PRO A N 1
ATOM 598 C CA . PRO A 1 86 ? -10.086 74.104 11.804 1.00 24.61 84 PRO A CA 1
ATOM 599 C C . PRO A 1 86 ? -8.819 73.710 11.060 1.00 26.40 84 PRO A C 1
ATOM 600 O O . PRO A 1 86 ? -8.101 74.558 10.527 1.00 27.02 84 PRO A O 1
ATOM 604 N N . SER A 1 87 ? -8.544 72.407 11.046 1.00 20.84 85 SER A N 1
ATOM 605 C CA . SER A 1 87 ? -7.298 71.877 10.514 1.00 22.15 85 SER A CA 1
ATOM 606 C C . SER A 1 87 ? -7.600 70.662 9.650 1.00 21.22 85 SER A C 1
ATOM 607 O O . SER A 1 87 ? -8.617 69.988 9.823 1.00 21.21 85 SER A O 1
ATOM 610 N N . HIS A 1 88 ? -6.694 70.384 8.716 1.00 18.56 86 HIS A N 1
ATOM 611 C CA . HIS A 1 88 ? -6.784 69.218 7.844 1.00 18.57 86 HIS A CA 1
ATOM 612 C C . HIS A 1 88 ? -5.369 68.701 7.658 1.00 16.94 86 HIS A C 1
ATOM 613 O O . HIS A 1 88 ? -4.520 69.417 7.121 1.00 18.53 86 HIS A O 1
ATOM 620 N N . TYR A 1 89 ? -5.114 67.481 8.111 1.00 15.10 87 TYR A N 1
ATOM 621 C CA . TYR A 1 89 ? -3.804 66.866 7.981 1.00 15.24 87 TYR A CA 1
ATOM 622 C C . TYR A 1 89 ? -3.875 65.664 7.053 1.00 15.08 87 TYR A C 1
ATOM 623 O O . TYR A 1 89 ? -4.841 64.896 7.072 1.00 16.88 87 TYR A O 1
ATOM 632 N N . VAL A 1 90 ? -2.815 65.455 6.296 1.00 15.70 88 VAL A N 1
ATOM 633 C CA . VAL A 1 90 ? -2.622 64.282 5.464 1.00 14.68 88 VAL A CA 1
ATOM 634 C C . VAL A 1 90 ? -1.403 63.633 6.123 1.00 14.58 88 VAL A C 1
ATOM 635 O O . VAL A 1 90 ? -0.346 64.154 6.072 1.00 16.11 88 VAL A O 1
ATOM 639 N N . SER A 1 91 ? -1.623 62.521 6.795 1.00 12.88 89 SER A N 1
ATOM 640 C CA . SER A 1 91 ? -0.601 61.891 7.600 1.00 13.17 89 SER A CA 1
ATOM 641 C C . SER A 1 91 ? 0.014 60.672 6.947 1.00 11.68 89 SER A C 1
ATOM 642 O O . SER A 1 91 ? -0.651 59.720 6.693 1.00 13.48 89 SER A O 1
ATOM 645 N N . VAL A 1 92 ? 1.296 60.748 6.715 1.00 12.16 90 VAL A N 1
ATOM 646 C CA . VAL A 1 92 ? 2.062 59.675 6.117 1.00 12.08 90 VAL A CA 1
ATOM 647 C C . VAL A 1 92 ? 2.730 58.878 7.211 1.00 12.32 90 VAL A C 1
ATOM 648 O O . VAL A 1 92 ? 3.402 59.405 8.024 1.00 12.74 90 VAL A O 1
ATOM 652 N N A SER A 1 93 ? 2.394 57.589 7.244 0.40 12.64 91 SER A N 1
ATOM 653 N N B SER A 1 93 ? 2.388 57.591 7.249 0.60 12.53 91 SER A N 1
ATOM 654 C CA A SER A 1 93 ? 2.859 56.667 8.269 0.40 13.21 91 SER A CA 1
ATOM 655 C CA B SER A 1 93 ? 2.904 56.707 8.275 0.60 13.02 91 SER A CA 1
ATOM 656 C C A SER A 1 93 ? 4.105 55.957 7.777 0.40 12.71 91 SER A C 1
ATOM 657 C C B SER A 1 93 ? 4.106 55.943 7.782 0.60 11.86 91 SER A C 1
ATOM 658 O O A SER A 1 93 ? 4.155 55.390 6.765 0.40 13.78 91 SER A O 1
ATOM 659 O O B SER A 1 93 ? 4.154 55.391 6.763 0.60 13.88 91 SER A O 1
ATOM 664 N N . ILE A 1 94 ? 5.056 55.896 8.613 1.00 13.65 92 ILE A N 1
ATOM 665 C CA . ILE A 1 94 ? 6.403 55.291 8.505 1.00 12.55 92 ILE A CA 1
ATOM 666 C C . ILE A 1 94 ? 6.690 54.279 9.624 1.00 12.32 92 ILE A C 1
ATOM 667 O O . ILE A 1 94 ? 6.454 54.555 10.764 1.00 13.73 92 ILE A O 1
ATOM 672 N N . ARG A 1 95 ? 7.191 53.102 9.262 1.00 13.27 93 ARG A N 1
ATOM 673 C CA . ARG A 1 95 ? 7.665 52.123 10.230 1.00 13.98 93 ARG A CA 1
ATOM 674 C C . ARG A 1 95 ? 9.171 52.287 10.404 1.00 13.72 93 ARG A C 1
ATOM 675 O O . ARG A 1 95 ? 9.890 52.588 9.442 1.00 14.39 93 ARG A O 1
ATOM 683 N N . ALA A 1 96 ? 9.652 52.088 11.629 1.00 12.82 94 ALA A N 1
ATOM 684 C CA . ALA A 1 96 ? 11.084 52.143 11.888 1.00 13.89 94 ALA A CA 1
ATOM 685 C C . ALA A 1 96 ? 11.411 51.265 13.090 1.00 14.81 94 ALA A C 1
ATOM 686 O O . ALA A 1 96 ? 10.525 50.838 13.832 1.00 15.91 94 ALA A O 1
ATOM 688 N N . VAL A 1 97 ? 12.707 51.027 13.302 1.00 15.88 95 VAL A N 1
ATOM 689 C CA . VAL A 1 97 ? 13.199 50.325 14.483 1.00 16.48 95 VAL A CA 1
ATOM 690 C C . VAL A 1 97 ? 14.332 51.119 15.125 1.00 16.54 95 VAL A C 1
ATOM 691 O O . VAL A 1 97 ? 14.938 51.992 14.499 1.00 17.95 95 VAL A O 1
ATOM 695 N N . LEU A 1 98 ? 14.622 50.801 16.383 1.00 16.84 96 LEU A N 1
ATOM 696 C CA . LEU A 1 98 ? 15.705 51.466 17.100 1.00 16.37 96 LEU A CA 1
ATOM 697 C C . LEU A 1 98 ? 17.059 50.959 16.616 1.00 20.96 96 LEU A C 1
ATOM 698 O O . LEU A 1 98 ? 17.249 49.761 16.386 1.00 21.56 96 LEU A O 1
ATOM 703 N N . VAL A 1 99 ? 18.009 51.886 16.459 1.00 19.40 97 VAL A N 1
ATOM 704 C CA . VAL A 1 99 ? 19.398 51.495 16.229 1.00 22.28 97 VAL A CA 1
ATOM 705 C C . VAL A 1 99 ? 19.937 50.731 17.432 1.00 23.42 97 VAL A C 1
ATOM 706 O O . VAL A 1 99 ? 20.646 49.728 17.286 1.00 25.90 97 VAL A O 1
ATOM 710 N N . ASP A 1 100 ? 19.621 51.201 18.635 1.00 21.32 98 ASP A N 1
ATOM 711 C CA . ASP A 1 100 ? 20.007 50.538 19.882 1.00 23.46 98 ASP A CA 1
ATOM 712 C C . ASP A 1 100 ? 18.733 50.170 20.624 1.00 25.78 98 ASP A C 1
ATOM 713 O O . ASP A 1 100 ? 18.105 51.038 21.253 1.00 23.14 98 ASP A O 1
ATOM 718 N N . PRO A 1 101 ? 18.309 48.905 20.579 1.00 29.29 99 PRO A N 1
ATOM 719 C CA . PRO A 1 101 ? 17.048 48.530 21.241 1.00 32.21 99 PRO A CA 1
ATOM 720 C C . PRO A 1 101 ? 16.999 48.837 22.728 1.00 34.41 99 PRO A C 1
ATOM 721 O O . PRO A 1 101 ? 15.900 48.846 23.297 1.00 35.88 99 PRO A O 1
ATOM 725 N N . SER A 1 102 ? 18.134 49.094 23.377 1.00 28.71 100 SER A N 1
ATOM 726 C CA . SER A 1 102 ? 18.121 49.413 24.799 1.00 28.87 100 SER A CA 1
ATOM 727 C C . SER A 1 102 ? 17.865 50.888 25.084 1.00 26.57 100 SER A C 1
ATOM 728 O O . SER A 1 102 ? 17.692 51.248 26.252 1.00 27.34 100 SER A O 1
ATOM 731 N N . GLN A 1 103 ? 17.836 51.744 24.063 1.00 25.19 101 GLN A N 1
ATOM 732 C CA . GLN A 1 103 ? 17.762 53.180 24.309 1.00 22.72 101 GLN A CA 1
ATOM 733 C C . GLN A 1 103 ? 16.414 53.558 24.915 1.00 20.45 101 GLN A C 1
ATOM 734 O O . GLN A 1 103 ? 15.360 53.148 24.418 1.00 24.52 101 GLN A O 1
ATOM 740 N N . GLU A 1 104 ? 16.451 54.361 25.987 1.00 21.91 102 GLU A N 1
ATOM 741 C CA . GLU A 1 104 ? 15.266 54.834 26.693 1.00 24.02 102 GLU A CA 1
ATOM 742 C C . GLU A 1 104 ? 14.703 56.077 26.010 1.00 21.70 102 GLU A C 1
ATOM 743 O O . GLU A 1 104 ? 15.450 57.001 25.699 1.00 19.41 102 GLU A O 1
ATOM 749 N N . PRO A 1 105 ? 13.392 56.148 25.794 1.00 19.44 103 PRO A N 1
ATOM 750 C CA . PRO A 1 105 ? 12.799 57.399 25.302 1.00 18.47 103 PRO A CA 1
ATOM 751 C C . PRO A 1 105 ? 12.981 58.506 26.330 1.00 17.75 103 PRO A C 1
ATOM 752 O O . PRO A 1 105 ? 13.158 58.244 27.515 1.00 20.73 103 PRO A O 1
ATOM 756 N N . LYS A 1 106 ? 12.987 59.748 25.860 1.00 16.13 104 LYS A N 1
ATOM 757 C CA . LYS A 1 106 ? 12.925 60.936 26.700 1.00 18.04 104 LYS A CA 1
ATOM 758 C C . LYS A 1 106 ? 11.759 61.779 26.210 1.00 18.07 104 LYS A C 1
ATOM 759 O O . LYS A 1 106 ? 11.315 61.645 25.069 1.00 17.39 104 LYS A O 1
ATOM 765 N N . ASN A 1 107 ? 11.253 62.655 27.069 1.00 15.68 105 ASN A N 1
ATOM 766 C CA . ASN A 1 107 ? 10.155 63.550 26.696 1.00 15.82 105 ASN A CA 1
ATOM 767 C C . ASN A 1 107 ? 10.781 64.892 26.333 1.00 16.25 105 ASN A C 1
ATOM 768 O O . ASN A 1 107 ? 10.875 65.806 27.159 1.00 17.57 105 ASN A O 1
ATOM 773 N N . MET A 1 108 ? 11.227 65.008 25.076 1.00 17.79 106 MET A N 1
ATOM 774 C CA . MET A 1 108 ? 12.033 66.153 24.671 1.00 18.89 106 MET A CA 1
ATOM 775 C C . MET A 1 108 ? 11.204 67.381 24.320 1.00 22.72 106 MET A C 1
ATOM 776 O O . MET A 1 108 ? 11.753 68.491 24.279 1.00 27.50 106 MET A O 1
ATOM 781 N N . GLU A 1 109 ? 9.913 67.209 24.034 1.00 19.38 107 GLU A N 1
ATOM 782 C CA . GLU A 1 109 ? 8.980 68.315 23.845 1.00 18.83 107 GLU A CA 1
ATOM 783 C C . GLU A 1 109 ? 7.877 68.152 24.883 1.00 17.16 107 GLU A C 1
ATOM 784 O O . GLU A 1 109 ? 6.730 67.808 24.562 1.00 18.42 107 GLU A O 1
ATOM 790 N N . PRO A 1 110 ? 8.203 68.384 26.153 1.00 17.25 108 PRO A N 1
ATOM 791 C CA . PRO A 1 110 ? 7.287 68.021 27.243 1.00 17.18 108 PRO A CA 1
ATOM 792 C C . PRO A 1 110 ? 6.043 68.887 27.330 1.00 17.97 108 PRO A C 1
ATOM 793 O O . PRO A 1 110 ? 5.121 68.531 28.082 1.00 16.52 108 PRO A O 1
ATOM 797 N N . GLU A 1 111 ? 5.977 69.998 26.592 1.00 18.21 109 GLU A N 1
ATOM 798 C CA . GLU A 1 111 ? 4.749 70.778 26.523 1.00 17.94 109 GLU A CA 1
ATOM 799 C C . GLU A 1 111 ? 3.759 70.223 25.508 1.00 17.39 109 GLU A C 1
ATOM 800 O O . GLU A 1 111 ? 2.610 70.675 25.483 1.00 19.50 109 GLU A O 1
ATOM 806 N N . LYS A 1 112 ? 4.175 69.270 24.677 1.00 16.09 110 LYS A N 1
ATOM 807 C CA . LYS A 1 112 ? 3.304 68.700 23.661 1.00 16.47 110 LYS A CA 1
ATOM 808 C C . LYS A 1 112 ? 2.940 67.246 23.920 1.00 15.24 110 LYS A C 1
ATOM 809 O O . LYS A 1 112 ? 2.100 66.698 23.203 1.00 14.75 110 LYS A O 1
ATOM 815 N N . CYS A 1 113 ? 3.540 66.609 24.925 1.00 12.99 111 CYS A N 1
ATOM 816 C CA . CYS A 1 113 ? 3.303 65.203 25.191 1.00 12.45 111 CYS A CA 1
ATOM 817 C C . CYS A 1 113 ? 3.517 64.976 26.681 1.00 12.47 111 CYS A C 1
ATOM 818 O O . CYS A 1 113 ? 4.441 65.547 27.273 1.00 12.80 111 CYS A O 1
ATOM 821 N N . GLU A 1 114 ? 2.665 64.135 27.279 1.00 12.19 112 GLU A N 1
ATOM 822 C CA . GLU A 1 114 ? 2.785 63.825 28.703 1.00 12.20 112 GLU A CA 1
ATOM 823 C C . GLU A 1 114 ? 3.957 62.896 28.999 1.00 12.00 112 GLU A C 1
ATOM 824 O O . GLU A 1 114 ? 4.382 62.820 30.168 1.00 13.33 112 GLU A O 1
ATOM 830 N N . GLY A 1 115 ? 4.454 62.194 28.000 1.00 11.79 113 GLY A N 1
ATOM 831 C CA . GLY A 1 115 ? 5.516 61.218 28.144 1.00 11.69 113 GLY A CA 1
ATOM 832 C C . GLY A 1 115 ? 5.309 60.064 27.173 1.00 12.63 113 GLY A C 1
ATOM 833 O O . GLY A 1 115 ? 4.222 59.801 26.774 1.00 13.31 113 GLY A O 1
ATOM 834 N N . TRP A 1 116 ? 6.401 59.435 26.806 1.00 12.04 114 TRP A N 1
ATOM 835 C CA . TRP A 1 116 ? 6.41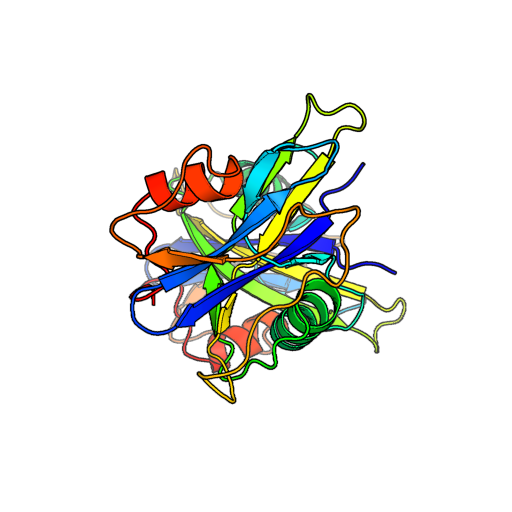6 58.310 25.859 1.00 12.99 114 TRP A CA 1
ATOM 836 C C . TRP A 1 116 ? 6.629 56.999 26.597 1.00 17.78 114 TRP A C 1
ATOM 837 O O . TRP A 1 116 ? 7.408 56.938 27.493 1.00 22.62 114 TRP A O 1
ATOM 848 N N . ASP A 1 117 ? 5.909 55.962 26.209 1.00 14.34 115 ASP A N 1
ATOM 849 C CA . ASP A 1 117 ? 6.059 54.618 26.764 1.00 15.97 115 ASP A CA 1
ATOM 850 C C . ASP A 1 117 ? 5.838 53.612 25.612 1.00 12.28 115 ASP A C 1
ATOM 851 O O . ASP A 1 117 ? 5.299 53.940 24.613 1.00 12.27 115 ASP A O 1
ATOM 856 N N . TRP A 1 118 ? 6.295 52.381 25.835 1.00 13.13 116 TRP A N 1
ATOM 857 C CA . TRP A 1 118 ? 6.075 51.265 24.924 1.00 11.52 116 TRP A CA 1
ATOM 858 C C . TRP A 1 118 ? 4.780 50.562 25.296 1.00 12.45 116 TRP A C 1
ATOM 859 O O . TRP A 1 118 ? 4.511 50.322 26.476 1.00 14.66 116 TRP A O 1
ATOM 870 N N . TYR A 1 119 ? 3.994 50.201 24.280 1.00 12.07 117 TYR A N 1
ATOM 871 C CA . TYR A 1 119 ? 2.745 49.473 24.479 1.00 11.58 117 TYR A CA 1
ATOM 872 C C . TYR A 1 119 ? 2.701 48.261 23.567 1.00 13.51 117 TYR A C 1
ATOM 873 O O . TYR A 1 119 ? 2.986 48.369 22.373 1.00 12.50 117 TYR A O 1
ATOM 882 N N . ASP A 1 120 ? 2.343 47.120 24.139 1.00 13.45 118 ASP A N 1
ATOM 883 C CA . ASP A 1 120 ? 2.252 45.880 23.387 1.00 12.72 118 ASP A CA 1
ATOM 884 C C . ASP A 1 120 ? 1.083 45.950 22.411 1.00 13.09 118 ASP A C 1
ATOM 885 O O . ASP A 1 120 ? 0.001 46.434 22.756 1.00 12.96 118 ASP A O 1
ATOM 890 N N . TRP A 1 121 ? 1.298 45.404 21.212 1.00 13.38 119 TRP A N 1
ATOM 891 C CA . TRP A 1 121 ? 0.267 45.370 20.183 1.00 12.87 119 TRP A CA 1
ATOM 892 C C . TRP A 1 121 ? -1.040 44.762 20.687 1.00 13.94 119 TRP A C 1
ATOM 893 O O . TRP A 1 121 ? -2.124 45.184 20.264 1.00 15.10 119 TRP A O 1
ATOM 904 N N . GLU A 1 122 ? -0.961 43.772 21.575 1.00 15.04 120 GLU A N 1
ATOM 905 C CA . GLU A 1 122 ? -2.153 43.102 22.078 1.00 14.89 120 GLU A CA 1
ATOM 906 C C . GLU A 1 122 ? -2.700 43.726 23.355 1.00 16.78 120 GLU A C 1
ATOM 907 O O . GLU A 1 122 ? -3.657 43.193 23.932 1.00 20.96 120 GLU A O 1
ATOM 913 N N . ASN A 1 123 ? -2.126 44.829 23.820 1.00 14.16 121 ASN A N 1
ATOM 914 C CA . ASN A 1 123 ? -2.623 45.529 24.991 1.00 15.44 121 ASN A CA 1
ATOM 915 C C . ASN A 1 123 ? -2.443 47.035 24.798 1.00 13.37 121 ASN A C 1
ATOM 916 O O . ASN A 1 123 ? -1.825 47.730 25.596 1.00 13.66 121 ASN A O 1
ATOM 921 N N . LEU A 1 124 ? -3.015 47.563 23.723 1.00 14.06 122 LEU A N 1
ATOM 922 C CA . LEU A 1 124 ? -2.882 48.980 23.435 1.00 12.86 122 LEU A CA 1
ATOM 923 C C . LEU A 1 124 ? -3.731 49.809 24.398 1.00 14.11 122 LEU A C 1
ATOM 924 O O . LEU A 1 124 ? -4.778 49.355 24.868 1.00 16.07 122 LEU A O 1
ATOM 929 N N . PRO A 1 125 ? -3.303 51.028 24.699 1.00 12.67 123 PRO A N 1
ATOM 930 C CA . PRO A 1 125 ? -4.010 51.871 25.668 1.00 13.17 123 PRO A CA 1
ATOM 931 C C . PRO A 1 125 ? -5.216 52.556 25.027 1.00 14.93 123 PRO A C 1
ATOM 932 O O . PRO A 1 125 ? -5.402 52.554 23.808 1.00 14.56 123 PRO A O 1
ATOM 936 N N . LYS A 1 126 ? -6.043 53.151 25.884 1.00 14.35 124 LYS A N 1
ATOM 937 C CA . LYS A 1 126 ? -7.206 53.931 25.457 1.00 15.33 124 LYS A CA 1
ATOM 938 C C . LYS A 1 126 ? -7.240 55.194 26.307 1.00 14.21 124 LYS A C 1
ATOM 939 O O . LYS A 1 126 ? -6.842 55.149 27.466 1.00 14.92 124 LYS A O 1
ATOM 945 N N . PRO A 1 127 ? -7.724 56.315 25.753 1.00 13.03 125 PRO A N 1
ATOM 946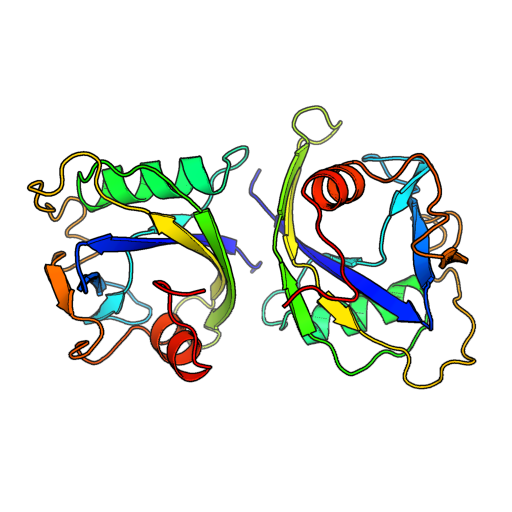 C CA . PRO A 1 127 ? -8.211 56.456 24.376 1.00 13.83 125 PRO A CA 1
ATOM 947 C C . PRO A 1 127 ? -7.083 56.738 23.388 1.00 13.27 125 PRO A C 1
ATOM 948 O O . PRO A 1 127 ? -6.209 57.561 23.669 1.00 12.56 125 PRO A O 1
ATOM 952 N N . LEU A 1 128 ? -7.100 56.050 22.251 1.00 13.46 126 LEU A N 1
ATOM 953 C CA . LEU A 1 128 ? -6.185 56.368 21.166 1.00 12.00 126 LEU A CA 1
ATOM 954 C C . LEU A 1 128 ? -6.630 57.644 20.471 1.00 11.81 126 LEU A C 1
ATOM 955 O O . LEU A 1 128 ? -7.821 57.935 20.361 1.00 14.36 126 LEU A O 1
ATOM 960 N N . PHE A 1 129 ? -5.653 58.404 19.996 1.00 12.50 127 PHE A N 1
ATOM 961 C CA . PHE A 1 129 ? -5.926 59.558 19.148 1.00 11.81 127 PHE A CA 1
ATOM 962 C C . PHE A 1 129 ? -6.762 59.109 17.951 1.00 11.92 127 PHE A C 1
ATOM 963 O O . PHE A 1 129 ? -6.496 58.066 17.348 1.00 12.81 127 PHE A O 1
ATOM 971 N N . TRP A 1 130 ? -7.796 59.880 17.617 1.00 13.34 128 TRP A N 1
ATOM 972 C CA . TRP A 1 130 ? -8.778 59.381 16.654 1.00 13.65 128 TRP A CA 1
ATOM 973 C C . TRP A 1 130 ? -8.180 58.928 15.326 1.00 14.28 128 TRP A C 1
ATOM 974 O O . TRP A 1 130 ? -8.532 57.829 14.864 1.00 14.04 128 TRP A O 1
ATOM 985 N N . PRO A 1 131 ? -7.295 59.680 14.670 1.00 12.99 129 PRO A N 1
ATOM 986 C CA . PRO A 1 131 ? -6.725 59.171 13.411 1.00 13.38 129 PRO A CA 1
ATOM 987 C C . PRO A 1 131 ? -6.079 57.805 13.571 1.00 13.64 129 PRO A C 1
ATOM 988 O O . PRO A 1 131 ? -6.139 56.969 12.657 1.00 14.89 129 PRO A O 1
ATOM 992 N N . LEU A 1 132 ? -5.462 57.549 14.723 1.00 13.36 130 LEU A N 1
ATOM 993 C CA . LEU A 1 132 ? -4.831 56.259 14.955 1.00 12.20 130 LEU A CA 1
ATOM 994 C C . LEU A 1 132 ? -5.872 55.173 15.185 1.00 13.33 130 LEU A C 1
ATOM 995 O O . LEU A 1 132 ? -5.785 54.076 14.604 1.00 13.69 130 LEU A O 1
ATOM 1000 N N . GLU A 1 133 ? -6.882 55.466 16.018 1.00 12.47 131 GLU A N 1
ATOM 1001 C CA . GLU A 1 133 ? -7.947 54.502 16.266 1.00 12.83 131 GLU A CA 1
ATOM 1002 C C . GLU A 1 133 ? -8.681 54.151 14.978 1.00 14.87 131 GLU A C 1
ATOM 1003 O O . GLU A 1 133 ? -8.996 52.981 14.733 1.00 15.84 131 GLU A O 1
ATOM 1009 N N . LYS A 1 134 ? -8.973 55.162 14.158 1.00 14.26 132 LYS A N 1
ATOM 1010 C CA . LYS A 1 134 ? -9.686 54.943 12.905 1.00 14.70 132 LYS A CA 1
ATOM 1011 C C . LYS A 1 134 ? -8.868 54.061 11.972 1.00 16.82 132 LYS A C 1
ATOM 1012 O O . LYS A 1 134 ? -9.396 53.120 11.363 1.00 17.64 132 LYS A O 1
ATOM 1018 N N . LEU A 1 135 ? -7.566 54.336 11.863 1.00 13.82 133 LEU A N 1
ATOM 1019 C CA . LEU A 1 135 ? -6.692 53.499 11.045 1.00 15.22 133 LEU A CA 1
ATOM 1020 C C . LEU A 1 135 ? -6.680 52.058 11.543 1.00 15.12 133 LEU A C 1
ATOM 1021 O O . LEU A 1 135 ? -6.848 51.118 10.759 1.00 17.75 133 LEU A O 1
ATOM 1026 N N . PHE A 1 136 ? -6.494 51.850 12.852 1.00 13.47 134 PHE A N 1
ATOM 1027 C CA . PHE A 1 136 ? -6.522 50.486 13.364 1.00 14.01 134 PHE A CA 1
ATOM 1028 C C . PHE A 1 136 ? -7.873 49.828 13.112 1.00 17.04 134 PHE A C 1
ATOM 1029 O O . PHE A 1 136 ? -7.941 48.609 12.914 1.00 18.12 134 PHE A O 1
ATOM 1037 N N . GLY A 1 137 ? -8.954 50.610 13.107 1.00 17.86 135 GLY A N 1
ATOM 1038 C CA . GLY A 1 137 ? -10.273 50.048 12.878 1.00 19.64 135 GLY A CA 1
ATOM 1039 C C . GLY A 1 137 ? -10.444 49.441 11.503 1.00 21.74 135 GLY A C 1
ATOM 1040 O O . GLY A 1 137 ? -11.316 48.582 11.324 1.00 23.96 135 GLY A O 1
ATOM 1041 N N . SER A 1 138 ? -9.635 49.869 10.536 1.00 19.37 136 SER A N 1
ATOM 1042 C CA . SER A 1 138 ? -9.635 49.309 9.192 1.00 20.76 136 SER A CA 1
ATOM 1043 C C . SER A 1 138 ? -8.893 47.984 9.102 1.00 22.36 136 SER A C 1
ATOM 1044 O O . SER A 1 138 ? -8.863 47.387 8.021 1.00 26.88 136 SER A O 1
ATOM 1047 N N . GLY A 1 139 ? -8.294 47.513 10.191 1.00 20.26 137 GLY A N 1
ATOM 1048 C CA . GLY A 1 139 ? -7.494 46.303 10.177 1.00 19.98 137 GLY A CA 1
ATOM 1049 C C . GLY A 1 139 ? -6.007 46.526 9.992 1.00 19.91 137 GLY A C 1
ATOM 1050 O O . GLY A 1 139 ? -5.242 45.550 9.987 1.00 22.61 137 GLY A O 1
ATOM 1051 N N . PHE A 1 140 ? -5.577 47.776 9.855 1.00 17.74 138 PHE A N 1
ATOM 1052 C CA . PHE A 1 140 ? -4.170 48.088 9.641 1.00 16.47 138 PHE A CA 1
ATOM 1053 C C . PHE A 1 140 ? -3.305 47.588 10.796 1.00 16.17 138 PHE A C 1
ATOM 1054 O O . PHE A 1 140 ? -3.630 47.772 11.972 1.00 16.23 138 PHE A O 1
ATOM 1062 N N . ASN A 1 141 ? -2.175 46.975 10.455 1.00 16.31 139 ASN A N 1
ATOM 1063 C CA . ASN A 1 141 ? -1.220 46.438 11.417 1.00 15.56 139 ASN A CA 1
ATOM 1064 C C . ASN A 1 141 ? 0.180 46.842 10.962 1.00 15.93 139 ASN A C 1
ATOM 1065 O O . ASN A 1 141 ? 0.636 46.399 9.898 1.00 15.95 139 ASN A O 1
ATOM 1070 N N . PRO A 1 142 ? 0.884 47.684 11.731 1.00 14.19 140 PRO A N 1
ATOM 1071 C CA . PRO A 1 142 ? 2.184 48.206 11.262 1.00 15.22 140 PRO A CA 1
ATOM 1072 C C . PRO A 1 142 ? 3.281 47.164 11.237 1.00 15.20 140 PRO A C 1
ATOM 1073 O O . PRO A 1 142 ? 4.308 47.385 10.586 1.00 17.30 140 PRO A O 1
ATOM 1077 N N . PHE A 1 143 ? 3.110 46.047 11.949 1.00 14.54 141 PHE A N 1
ATOM 1078 C CA . PHE A 1 143 ? 4.123 44.996 11.981 1.00 16.03 141 PHE A CA 1
ATOM 1079 C C . PHE A 1 143 ? 4.124 44.159 10.710 1.00 20.69 141 PHE A C 1
ATOM 1080 O O . PHE A 1 143 ? 5.171 43.626 10.325 1.00 24.39 141 PHE A O 1
ATOM 1088 N N . THR A 1 144 ? 2.974 44.012 10.064 1.00 18.71 142 THR A N 1
ATOM 1089 C CA . THR A 1 144 ? 2.840 43.077 8.960 1.00 18.64 142 THR A CA 1
ATOM 1090 C C . THR A 1 144 ? 2.419 43.747 7.672 1.00 26.92 142 THR A C 1
ATOM 1091 O O . THR A 1 144 ? 2.447 43.097 6.620 1.00 31.67 142 THR A O 1
ATOM 1095 N N . HIS A 1 145 ? 2.040 45.020 7.723 1.00 24.93 143 HIS A N 1
ATOM 1096 C CA . HIS A 1 145 ? 1.575 45.724 6.542 1.00 30.61 143 HIS A CA 1
ATOM 1097 C C . HIS A 1 145 ? 2.647 45.704 5.458 1.00 37.46 143 HIS A C 1
ATOM 1098 O O . HIS A 1 145 ? 3.843 45.823 5.741 1.00 38.77 143 HIS A O 1
ATOM 1105 N N . GLY A 1 146 ? 2.207 45.550 4.213 1.00 34.66 144 GLY A N 1
ATOM 1106 C CA . GLY A 1 146 ? 3.110 45.568 3.076 1.00 41.07 144 GLY A CA 1
ATOM 1107 C C . GLY A 1 146 ? 4.276 44.611 3.211 1.00 45.23 144 GLY A C 1
ATOM 1108 O O . GLY A 1 146 ? 5.283 44.746 2.512 1.00 50.34 144 GLY A O 1
ATOM 1109 N N . ALA B 1 8 ? 8.663 77.732 0.943 1.00 49.53 6 ALA B N 1
ATOM 1110 C CA . ALA B 1 8 ? 7.386 77.138 0.567 1.00 43.15 6 ALA B CA 1
ATOM 1111 C C . ALA B 1 8 ? 7.035 75.999 1.517 1.00 33.43 6 ALA B C 1
ATOM 1112 O O . ALA B 1 8 ? 7.720 75.779 2.517 1.00 36.87 6 ALA B O 1
ATOM 1114 N N . ILE B 1 9 ? 5.959 75.280 1.208 1.00 32.79 7 ILE B N 1
ATOM 1115 C CA . ILE B 1 9 ? 5.523 74.143 2.030 1.00 29.39 7 ILE B CA 1
ATOM 1116 C C . ILE B 1 9 ? 5.067 73.032 1.131 1.00 23.68 7 ILE B C 1
ATOM 1117 O O . ILE B 1 9 ? 4.592 73.237 0.003 1.00 24.90 7 ILE B O 1
ATOM 1122 N N . PRO B 1 10 ? 5.199 71.775 1.592 1.00 21.27 8 PRO B N 1
ATOM 1123 C CA . PRO B 1 10 ? 4.698 70.648 0.813 1.00 19.55 8 PRO B CA 1
ATOM 1124 C C . PRO B 1 10 ? 3.191 70.760 0.617 1.00 18.55 8 PRO B C 1
ATOM 1125 O O . PRO B 1 10 ? 2.455 71.114 1.541 1.00 20.82 8 PRO B O 1
ATOM 1129 N N . ARG B 1 11 ? 2.739 70.481 -0.600 1.00 18.45 9 ARG B N 1
ATOM 1130 C CA . ARG B 1 11 ? 1.330 70.574 -0.962 1.00 20.51 9 ARG B CA 1
ATOM 1131 C C . ARG B 1 11 ? 0.823 69.207 -1.394 1.00 20.60 9 ARG B C 1
ATOM 1132 O O . ARG B 1 11 ? 1.537 68.454 -2.062 1.00 19.60 9 ARG B O 1
ATOM 1140 N N . VAL B 1 12 ? -0.425 68.903 -1.044 1.00 16.46 10 VAL B N 1
ATOM 1141 C CA . VAL B 1 12 ? -1.005 67.593 -1.323 1.00 15.09 10 VAL B CA 1
ATOM 1142 C C . VAL B 1 12 ? -1.747 67.611 -2.651 1.00 15.72 10 VAL B C 1
ATOM 1143 O O . VAL B 1 12 ? -2.600 68.472 -2.898 1.00 14.72 10 VAL B O 1
ATOM 1147 N N . ALA B 1 13 ? -1.454 66.625 -3.485 1.00 15.51 11 ALA B N 1
ATOM 1148 C CA . ALA B 1 13 ? -2.218 66.354 -4.687 1.00 15.18 11 ALA B CA 1
ATOM 1149 C C . ALA B 1 13 ? -2.734 64.926 -4.631 1.00 14.69 11 ALA B C 1
ATOM 1150 O O . ALA B 1 13 ? -2.146 64.064 -3.968 1.00 15.53 11 ALA B O 1
ATOM 1152 N N . VAL B 1 14 ? -3.843 64.684 -5.318 1.00 12.96 12 VAL B N 1
ATOM 1153 C CA . VAL B 1 14 ? -4.357 63.343 -5.555 1.00 13.48 12 VAL B CA 1
ATOM 1154 C C . VAL B 1 14 ? -4.246 63.078 -7.046 1.00 12.98 12 VAL B C 1
ATOM 1155 O O . VAL B 1 14 ? -4.639 63.929 -7.860 1.00 15.54 12 VAL B O 1
ATOM 1159 N N . VAL B 1 15 ? -3.690 61.923 -7.398 1.00 12.71 13 VAL B N 1
ATOM 1160 C CA . VAL B 1 15 ? -3.533 61.512 -8.787 1.00 11.78 13 VAL B CA 1
ATOM 1161 C C . VAL B 1 15 ? -4.244 60.179 -8.978 1.00 12.70 13 VAL B C 1
ATOM 1162 O O . VAL B 1 15 ? -4.339 59.370 -8.047 1.00 13.19 13 VAL B O 1
ATOM 1166 N N . VAL B 1 16 ? -4.781 59.951 -10.176 1.00 11.90 14 VAL B N 1
ATOM 1167 C CA . VAL B 1 16 ? -5.749 58.879 -10.363 1.00 12.56 14 VAL B CA 1
ATOM 1168 C C . VAL B 1 16 ? -5.303 57.945 -11.482 1.00 11.49 14 VAL B C 1
ATOM 1169 O O . VAL B 1 16 ? -5.122 58.379 -12.631 1.00 12.70 14 VAL B O 1
ATOM 1173 N N . PHE B 1 17 ? -5.171 56.662 -11.154 1.00 11.75 15 PHE B N 1
ATOM 1174 C CA . PHE B 1 17 ? -5.014 55.585 -12.121 1.00 11.51 15 PHE B CA 1
ATOM 1175 C C . PHE B 1 17 ? -6.408 55.095 -12.481 1.00 12.29 15 PHE B C 1
ATOM 1176 O O . PHE B 1 17 ? -7.041 54.366 -11.709 1.00 12.88 15 PHE B O 1
ATOM 1184 N N . ILE B 1 18 ? -6.897 55.500 -13.649 1.00 12.56 16 ILE B N 1
ATOM 1185 C CA . ILE B 1 18 ? -8.166 55.004 -14.164 1.00 13.43 16 ILE B CA 1
ATOM 1186 C C . ILE B 1 18 ? -7.849 53.761 -14.980 1.00 14.28 16 ILE B C 1
ATOM 1187 O O . ILE B 1 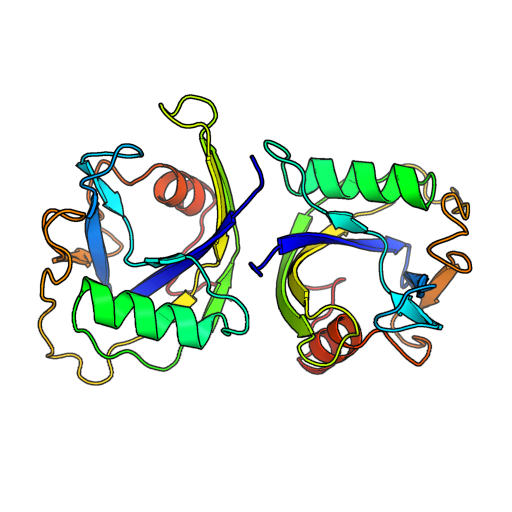18 ? -7.214 53.844 -16.040 1.00 15.69 16 ILE B O 1
ATOM 1192 N N . LEU B 1 19 ? -8.259 52.614 -14.472 1.00 14.08 17 LEU B N 1
ATOM 1193 C CA . LEU B 1 19 ? -7.960 51.323 -15.075 1.00 15.76 17 LEU B CA 1
ATOM 1194 C C . LEU B 1 19 ? -9.098 50.924 -16.002 1.00 15.47 17 LEU B C 1
ATOM 1195 O O . LEU B 1 19 ? -10.260 50.866 -15.583 1.00 18.65 17 LEU B O 1
ATOM 1200 N N . ASN B 1 20 ? -8.759 50.624 -17.247 1.00 14.48 18 ASN B N 1
ATOM 1201 C CA . ASN B 1 20 ? -9.749 50.301 -18.264 1.00 15.97 18 ASN B CA 1
ATOM 1202 C C . ASN B 1 20 ? -9.150 49.154 -19.066 1.00 14.93 18 ASN B C 1
ATOM 1203 O O . ASN B 1 20 ? -8.254 49.364 -19.887 1.00 15.77 18 ASN B O 1
ATOM 1208 N N . GLY B 1 21 ? -9.623 47.938 -18.800 1.00 16.57 19 GLY B N 1
ATOM 1209 C CA . GLY B 1 21 ? -9.001 46.776 -19.419 1.00 17.82 19 GLY B CA 1
ATOM 1210 C C . GLY B 1 21 ? -7.576 46.654 -18.919 1.00 16.21 19 GLY B C 1
ATOM 1211 O O . GLY B 1 21 ? -7.322 46.631 -17.716 1.00 19.76 19 GLY B O 1
ATOM 1212 N N . ASN B 1 22 ? -6.617 46.607 -19.842 1.00 15.97 20 ASN B N 1
ATOM 1213 C CA . ASN B 1 22 ? -5.202 46.597 -19.487 1.00 16.89 20 ASN B CA 1
ATOM 1214 C C . ASN B 1 22 ? -4.566 47.972 -19.581 1.00 14.42 20 ASN B C 1
ATOM 1215 O O . ASN B 1 22 ? -3.334 48.072 -19.574 1.00 15.27 20 ASN B O 1
ATOM 1220 N N . SER B 1 23 ? -5.368 49.030 -19.663 1.00 13.56 21 SER B N 1
ATOM 1221 C CA . SER B 1 23 ? -4.863 50.361 -19.955 1.00 13.81 21 SER B CA 1
ATOM 1222 C C . SER B 1 23 ? -5.085 51.322 -18.791 1.00 12.82 21 SER B C 1
ATOM 1223 O O . SER B 1 23 ? -5.940 51.110 -17.922 1.00 13.07 21 SER B O 1
ATOM 1226 N N . ILE B 1 24 ? -4.293 52.394 -18.791 1.00 12.42 22 ILE B N 1
ATOM 1227 C CA . ILE B 1 24 ? -4.487 53.519 -17.893 1.00 12.80 22 ILE B CA 1
ATOM 1228 C C . ILE B 1 24 ? -4.582 54.796 -18.722 1.00 12.06 22 ILE B C 1
ATOM 1229 O O . ILE B 1 24 ? -4.092 54.875 -19.850 1.00 12.55 22 ILE B O 1
ATOM 1234 N N . LEU B 1 25 ? -5.229 55.805 -18.154 1.00 11.57 23 LEU B N 1
ATOM 1235 C CA . LEU B 1 25 ? -5.363 57.090 -18.829 1.00 11.17 23 LEU B CA 1
ATOM 1236 C C . LEU B 1 25 ? -4.155 57.971 -18.536 1.00 10.68 23 LEU B C 1
ATOM 1237 O O . LEU B 1 25 ? -3.786 58.165 -17.374 1.00 11.35 23 LEU B O 1
ATOM 1242 N N . LEU B 1 26 ? -3.548 58.508 -19.585 1.00 10.70 24 LEU B N 1
ATOM 1243 C CA . LEU B 1 26 ? -2.423 59.433 -19.463 1.00 10.68 24 LEU B CA 1
ATOM 1244 C C . LEU B 1 26 ? -2.629 60.600 -20.420 1.00 10.82 24 LEU B C 1
ATOM 1245 O O . LEU B 1 26 ? -3.339 60.489 -21.428 1.00 12.13 24 LEU B O 1
ATOM 1250 N N . GLY B 1 27 ? -2.002 61.726 -20.106 1.00 10.95 25 GLY B N 1
ATOM 1251 C CA . GLY B 1 27 ? -2.036 62.886 -20.973 1.00 11.49 25 GLY B CA 1
ATOM 1252 C C . GLY B 1 27 ? -0.791 63.728 -20.805 1.00 11.39 25 GLY B C 1
ATOM 1253 O O . GLY B 1 27 ? -0.258 63.835 -19.692 1.00 11.91 25 GLY B O 1
ATOM 1254 N N . ARG B 1 28 ? -0.312 64.319 -21.889 1.00 11.61 26 ARG B N 1
ATOM 1255 C CA . ARG B 1 28 ? 0.903 65.121 -21.826 1.00 11.94 26 ARG B CA 1
ATOM 1256 C C . ARG B 1 28 ? 0.637 66.463 -21.159 1.00 12.79 26 ARG B C 1
ATOM 1257 O O . ARG B 1 28 ? -0.278 67.204 -21.549 1.00 12.96 26 ARG B O 1
ATOM 1265 N N . ARG B 1 29 ? 1.478 66.793 -20.184 1.00 12.46 27 ARG B N 1
ATOM 1266 C CA . ARG B 1 29 ? 1.367 68.050 -19.458 1.00 13.10 27 ARG B CA 1
ATOM 1267 C C . ARG B 1 29 ? 1.730 69.229 -20.346 1.00 13.85 27 ARG B C 1
ATOM 1268 O O . ARG B 1 29 ? 2.592 69.139 -21.221 1.00 14.10 27 ARG B O 1
ATOM 1276 N N . ARG B 1 30 ? 1.052 70.347 -20.112 1.00 15.43 28 ARG B N 1
ATOM 1277 C CA . ARG B 1 30 ? 1.503 71.669 -20.537 1.00 15.98 28 ARG B CA 1
ATOM 1278 C C . ARG B 1 30 ? 1.774 72.419 -19.240 1.00 18.39 28 ARG B C 1
ATOM 1279 O O . ARG B 1 30 ? 0.832 72.799 -18.530 1.00 19.89 28 ARG B O 1
ATOM 1287 N N . SER B 1 31 ? 3.050 72.577 -18.894 1.00 17.71 29 SER B N 1
ATOM 1288 C CA . SER B 1 31 ? 3.397 73.001 -17.539 1.00 20.72 29 SER B CA 1
ATOM 1289 C C . SER B 1 31 ? 4.851 73.443 -17.513 1.00 20.91 29 SER B C 1
ATOM 1290 O O . SER B 1 31 ? 5.638 73.095 -18.396 1.00 24.90 29 SER B O 1
ATOM 1293 N N . SER B 1 32 ? 5.201 74.212 -16.475 1.00 22.27 30 SER B N 1
ATOM 1294 C CA . SER B 1 32 ? 6.603 74.537 -16.243 1.00 24.71 30 SER B CA 1
ATOM 1295 C C . SER B 1 32 ? 7.369 73.381 -15.609 1.00 22.29 30 SER B C 1
ATOM 1296 O O . SER B 1 32 ? 8.604 73.404 -15.610 1.00 26.67 30 SER B O 1
ATOM 1299 N N . ILE B 1 33 ? 6.676 72.381 -15.070 1.00 20.02 31 ILE B N 1
ATOM 1300 C CA . ILE B 1 33 ? 7.297 71.186 -14.517 1.00 20.91 31 ILE B CA 1
ATOM 1301 C C . ILE B 1 33 ? 6.847 69.988 -15.344 1.00 19.57 31 ILE B C 1
ATOM 1302 O O . ILE B 1 33 ? 5.642 69.756 -15.510 1.00 17.76 31 ILE B O 1
ATOM 1307 N N . GLY B 1 34 ? 7.811 69.245 -15.876 1.00 20.55 32 GLY B N 1
ATOM 1308 C CA . GLY B 1 34 ? 7.486 68.066 -16.669 1.00 18.86 32 GLY B CA 1
ATOM 1309 C C . GLY B 1 34 ? 6.737 68.376 -17.949 1.00 16.84 32 GLY B C 1
ATOM 1310 O O . GLY B 1 34 ? 5.860 67.603 -18.354 1.00 14.67 32 GLY B O 1
ATOM 1311 N N . ASN B 1 35 ? 7.069 69.480 -18.605 1.00 16.33 33 ASN B N 1
ATOM 1312 C CA . ASN B 1 35 ? 6.360 69.844 -19.825 1.00 15.31 33 ASN B CA 1
ATOM 1313 C C . ASN B 1 35 ? 6.448 68.730 -20.871 1.00 15.15 33 ASN B C 1
ATOM 1314 O O . ASN B 1 35 ? 7.524 68.187 -21.132 1.00 16.22 33 ASN B O 1
ATOM 1319 N N . SER B 1 36 ? 5.320 68.421 -21.493 1.00 13.97 34 SER B N 1
ATOM 1320 C CA . SER B 1 36 ? 5.181 67.429 -22.543 1.00 13.60 34 SER B CA 1
ATOM 1321 C C . SER B 1 36 ? 5.337 65.979 -22.126 1.00 14.15 34 SER B C 1
ATOM 1322 O O . SER B 1 36 ? 5.325 65.138 -22.942 1.00 15.03 34 SER B O 1
ATOM 1325 N N . THR B 1 37 ? 5.466 65.731 -20.840 1.00 12.99 35 THR B N 1
ATOM 1326 C CA . THR B 1 37 ? 5.564 64.366 -20.336 1.00 12.60 35 THR B CA 1
ATOM 1327 C C . THR B 1 37 ? 4.188 63.817 -19.973 1.00 12.08 35 THR B C 1
ATOM 1328 O O . THR B 1 37 ? 3.255 64.565 -19.677 1.00 12.04 35 THR B O 1
ATOM 1332 N N . PHE B 1 38 ? 4.062 62.494 -20.026 1.00 11.78 36 PHE B N 1
ATOM 1333 C CA . PHE B 1 38 ? 2.776 61.841 -19.798 1.00 11.38 36 PHE B CA 1
ATOM 1334 C C . PHE B 1 38 ? 2.496 61.695 -18.301 1.00 11.23 36 PHE B C 1
ATOM 1335 O O . PHE B 1 38 ? 3.313 61.130 -17.563 1.00 12.04 36 PHE B O 1
ATOM 1343 N N . ALA B 1 39 ? 1.318 62.142 -17.870 1.00 11.11 37 ALA B N 1
ATOM 1344 C CA . ALA B 1 39 ? 0.961 62.143 -16.457 1.00 11.00 37 ALA B CA 1
ATOM 1345 C C . ALA B 1 39 ? -0.485 61.700 -16.277 1.00 11.25 37 ALA B C 1
ATOM 1346 O O . ALA B 1 39 ? -1.271 61.626 -17.227 1.00 11.16 37 ALA B O 1
ATOM 1348 N N . LEU B 1 40 ? -0.838 61.420 -15.025 1.00 11.65 38 LEU B N 1
ATOM 1349 C CA . LEU B 1 40 ? -2.186 61.016 -14.646 1.00 11.38 38 LEU B CA 1
ATOM 1350 C C . LEU B 1 40 ? -3.078 62.235 -14.451 1.00 11.13 38 LEU B C 1
ATOM 1351 O O . LEU B 1 40 ? -2.604 63.324 -14.138 1.00 11.85 38 LEU B O 1
ATOM 1356 N N . PRO B 1 41 ? -4.386 62.068 -14.602 1.00 11.27 39 PRO B N 1
ATOM 1357 C CA . PRO B 1 41 ? -5.300 63.110 -14.128 1.00 11.96 39 PRO B CA 1
ATOM 1358 C C . PRO B 1 41 ? -5.177 63.254 -12.614 1.00 12.67 39 PRO B C 1
ATOM 1359 O O . PRO B 1 41 ? -4.863 62.297 -11.894 1.00 14.14 39 PRO B O 1
ATOM 1363 N N . GLY B 1 42 ? -5.401 64.464 -12.125 1.00 14.59 40 GLY B N 1
ATOM 1364 C CA . GLY B 1 42 ? -5.339 64.719 -10.700 1.00 15.42 40 GLY B CA 1
ATOM 1365 C C . GLY B 1 42 ? -5.163 66.199 -10.431 1.00 17.03 40 GLY B C 1
ATOM 1366 O O . GLY B 1 42 ? -5.183 67.022 -11.344 1.00 19.04 40 GLY B O 1
ATOM 1367 N N . GLY B 1 43 ? -5.011 66.525 -9.153 1.00 16.76 41 GLY B N 1
ATOM 1368 C CA . GLY B 1 43 ? -4.858 67.916 -8.779 1.00 18.87 41 GLY B CA 1
ATOM 1369 C C . GLY B 1 43 ? -4.857 68.086 -7.268 1.00 15.43 41 GLY B C 1
ATOM 1370 O O . GLY B 1 43 ? -4.805 67.110 -6.518 1.00 16.74 41 GLY B O 1
ATOM 1371 N N . HIS B 1 44 ? -4.916 69.347 -6.855 1.00 16.86 42 HIS B N 1
ATOM 1372 C CA . HIS B 1 44 ? -4.747 69.703 -5.450 1.00 15.72 42 HIS B CA 1
ATOM 1373 C C . HIS B 1 44 ? -5.935 69.253 -4.605 1.00 16.21 42 HIS B C 1
ATOM 1374 O O . HIS B 1 44 ? -7.097 69.450 -4.965 1.00 17.99 42 HIS B O 1
ATOM 1381 N N . LEU B 1 45 ? -5.626 68.657 -3.454 1.00 15.03 43 LEU B N 1
ATOM 1382 C CA . LEU B 1 45 ? -6.647 68.338 -2.463 1.00 13.90 43 LEU B CA 1
ATOM 1383 C C . LEU B 1 45 ? -7.136 69.618 -1.798 1.00 16.31 43 LEU B C 1
ATOM 1384 O O . LEU B 1 45 ? -6.330 70.439 -1.350 1.00 17.21 43 LEU B O 1
ATOM 1389 N N . GLU B 1 46 ? -8.451 69.795 -1.739 1.00 16.17 44 GLU B N 1
ATOM 1390 C CA . GLU B 1 46 ? -9.032 70.962 -1.080 1.00 18.20 44 GLU B CA 1
ATOM 1391 C C . GLU B 1 46 ? -9.283 70.710 0.405 1.00 16.89 44 GLU B C 1
ATOM 1392 O O . GLU B 1 46 ? -9.454 69.571 0.845 1.00 18.27 44 GLU B O 1
ATOM 1398 N N . PHE B 1 47 ? -9.305 71.798 1.177 1.00 19.98 45 PHE B N 1
ATOM 1399 C CA . PHE B 1 47 ? -9.548 71.681 2.609 1.00 19.45 45 PHE B CA 1
ATOM 1400 C C . PHE B 1 47 ? -10.884 70.990 2.866 1.00 20.47 45 PHE B C 1
ATOM 1401 O O . PHE B 1 47 ? -11.917 71.383 2.317 1.00 21.24 45 PHE B O 1
ATOM 1409 N N . GLY B 1 48 ? -10.852 69.947 3.694 1.00 18.40 46 GLY B N 1
ATOM 1410 C CA . GLY B 1 48 ? -12.044 69.213 4.075 1.00 19.85 46 GLY B CA 1
ATOM 1411 C C . GLY B 1 48 ? -12.420 68.070 3.159 1.00 17.13 46 GLY B C 1
ATOM 1412 O O . GLY B 1 48 ? -13.308 67.279 3.512 1.00 21.26 46 GLY B O 1
ATOM 1413 N N . GLU B 1 49 ? -11.781 67.960 2.000 1.00 15.37 47 GLU B N 1
ATOM 1414 C CA . GLU B 1 49 ? -12.118 66.958 1.006 1.00 18.31 47 GLU B CA 1
ATOM 1415 C C . GLU B 1 49 ? -11.445 65.631 1.334 1.00 16.50 47 GLU B C 1
ATOM 1416 O O . GLU B 1 49 ? -10.335 65.599 1.866 1.00 16.38 47 GLU B O 1
ATOM 1422 N N . SER B 1 50 ? -12.127 64.531 1.010 1.00 16.88 48 SER B N 1
ATOM 1423 C CA . SER B 1 50 ? -11.507 63.216 1.113 1.00 16.60 48 SER B CA 1
ATOM 1424 C C . SER B 1 50 ? -10.686 62.926 -0.142 1.00 14.63 48 SER B C 1
ATOM 1425 O O . SER B 1 50 ? -10.850 63.571 -1.183 1.00 15.16 48 SER B O 1
ATOM 1428 N N . PHE B 1 51 ? -9.826 61.933 -0.050 1.00 14.12 49 PHE B N 1
ATOM 1429 C CA . PHE B 1 51 ? -9.023 61.545 -1.214 1.00 14.44 49 PHE B CA 1
ATOM 1430 C C . PHE B 1 51 ? -9.923 61.135 -2.380 1.00 15.73 49 PHE B C 1
ATOM 1431 O O . PHE B 1 51 ? -9.690 61.506 -3.491 1.00 15.85 49 PHE B O 1
ATOM 1439 N N . GLU B 1 52 ? -10.968 60.371 -2.082 1.00 15.03 50 GLU B N 1
ATOM 1440 C CA . GLU B 1 52 ? -11.882 59.893 -3.094 1.00 15.38 50 GLU B CA 1
ATOM 1441 C C . GLU B 1 52 ? -12.686 61.028 -3.730 1.00 15.76 50 GLU B C 1
ATOM 1442 O O . GLU B 1 52 ? -12.862 61.030 -4.880 1.00 15.97 50 GLU B O 1
ATOM 1448 N N . GLU B 1 53 ? -13.145 61.984 -2.940 1.00 18.05 51 GLU B N 1
ATOM 1449 C CA . GLU B 1 53 ? -13.878 63.134 -3.462 1.00 18.07 51 GLU B CA 1
ATOM 1450 C C . GLU B 1 53 ? -12.983 63.943 -4.396 1.00 16.49 51 GLU B C 1
ATOM 1451 O O . GLU B 1 53 ? -13.392 64.368 -5.424 1.00 16.63 51 GLU B O 1
ATOM 1457 N N . CYS B 1 54 ? -11.734 64.113 -3.990 1.00 15.20 52 CYS B N 1
ATOM 1458 C CA . CYS B 1 54 ? -10.790 64.851 -4.818 1.00 15.73 52 CYS B CA 1
ATOM 1459 C C . CYS B 1 54 ? -10.522 64.120 -6.125 1.00 14.17 52 CYS B C 1
ATOM 1460 O O . CYS B 1 54 ? -10.542 64.720 -7.203 1.00 15.06 52 CYS B O 1
ATOM 1463 N N . ALA B 1 55 ? -10.301 62.807 -6.055 1.00 13.24 53 ALA B N 1
ATOM 1464 C CA . ALA B 1 55 ? -10.052 62.032 -7.263 1.00 13.86 53 ALA B CA 1
ATOM 1465 C C . ALA B 1 55 ? -11.190 62.193 -8.258 1.00 14.92 53 ALA B C 1
ATOM 1466 O O . ALA B 1 55 ? -10.966 62.484 -9.436 1.00 15.83 53 ALA B O 1
ATOM 1468 N N . ALA B 1 56 ? -12.430 62.026 -7.800 1.00 15.17 54 ALA B N 1
ATOM 1469 C CA . ALA B 1 56 ? -13.559 62.113 -8.720 1.00 15.49 54 ALA B CA 1
ATOM 1470 C C . ALA B 1 56 ? -13.720 63.524 -9.267 1.00 15.12 54 ALA B C 1
ATOM 1471 O O . ALA B 1 56 ? -13.994 63.707 -10.459 1.00 15.96 54 ALA B O 1
ATOM 1473 N N . ARG B 1 57 ? -13.534 64.533 -8.412 1.00 15.40 55 ARG B N 1
ATOM 1474 C CA . ARG B 1 57 ? -13.680 65.920 -8.848 1.00 16.96 55 ARG B CA 1
ATOM 1475 C C . ARG B 1 57 ? -12.619 66.291 -9.883 1.00 15.92 55 ARG B C 1
ATOM 1476 O O . ARG B 1 57 ? -12.931 66.870 -10.931 1.00 16.97 55 ARG B O 1
ATOM 1484 N N . GLU B 1 58 ? -11.357 65.962 -9.604 1.00 15.60 56 GLU B N 1
ATOM 1485 C CA . GLU B 1 58 ? -10.283 66.313 -10.529 1.00 16.13 56 GLU B CA 1
ATOM 1486 C C . GLU B 1 58 ? -10.448 65.596 -11.862 1.00 16.05 56 GLU B C 1
ATOM 1487 O O . GLU B 1 58 ? -10.245 66.190 -12.927 1.00 15.39 56 GLU B O 1
ATOM 1493 N N . VAL B 1 59 ? -10.795 64.306 -11.829 1.00 13.68 57 VAL B N 1
ATOM 1494 C CA . VAL B 1 59 ? -11.032 63.583 -13.073 1.00 14.09 57 VAL B CA 1
ATOM 1495 C C . VAL B 1 59 ? -12.175 64.223 -13.852 1.00 14.67 57 VAL B C 1
ATOM 1496 O O . VAL B 1 59 ? -12.084 64.412 -15.074 1.00 14.86 57 VAL B O 1
ATOM 1500 N N . MET B 1 60 ? -13.258 64.583 -13.166 1.00 16.02 58 MET B N 1
ATOM 1501 C CA . MET B 1 60 ? -14.362 65.238 -13.853 1.00 16.60 58 MET B CA 1
ATOM 1502 C C . MET B 1 60 ? -13.916 66.561 -14.476 1.00 15.30 58 MET B C 1
ATOM 1503 O O . MET B 1 60 ? -14.193 66.835 -15.651 1.00 16.90 58 MET B O 1
ATOM 1508 N N . GLU B 1 61 ? -13.202 67.386 -13.706 1.00 16.14 59 GLU B N 1
ATOM 1509 C CA . GLU B 1 61 ? -12.820 68.713 -14.185 1.00 17.61 59 GLU B CA 1
ATOM 1510 C C . GLU B 1 61 ? -11.876 68.625 -15.378 1.00 16.65 59 GLU B C 1
ATOM 1511 O O . GLU B 1 61 ? -11.946 69.450 -16.297 1.00 18.14 59 GLU B O 1
ATOM 1517 N N . GLU B 1 62 ? -10.983 67.639 -15.385 1.00 14.73 60 GLU B N 1
ATOM 1518 C CA . GLU B 1 62 ? -9.945 67.569 -16.404 1.00 15.06 60 GLU B CA 1
ATOM 1519 C C . GLU B 1 62 ? -10.350 66.764 -17.626 1.00 16.33 60 GLU B C 1
ATOM 1520 O O . GLU B 1 62 ? -9.904 67.083 -18.741 1.00 16.39 60 GLU B O 1
ATOM 1526 N N . THR B 1 63 ? -11.201 65.741 -17.452 1.00 14.91 61 THR B N 1
ATOM 1527 C CA . THR B 1 63 ? -11.488 64.782 -18.517 1.00 14.39 61 THR B CA 1
ATOM 1528 C C . THR B 1 63 ? -12.965 64.584 -18.797 1.00 15.05 61 THR B C 1
ATOM 1529 O O . THR B 1 63 ? -13.296 63.967 -19.816 1.00 17.16 61 THR B O 1
ATOM 1533 N N . GLY B 1 64 ? -13.856 65.058 -17.932 1.00 15.32 62 GLY B N 1
ATOM 1534 C CA . GLY B 1 64 ? -15.266 64.758 -18.043 1.00 17.48 62 GLY B CA 1
ATOM 1535 C C . GLY B 1 64 ? -15.664 63.343 -17.662 1.00 19.36 62 GLY B C 1
ATOM 1536 O O . GLY B 1 64 ? -16.862 63.043 -17.639 1.00 20.26 62 GLY B O 1
ATOM 1537 N N . LEU B 1 65 ? -14.713 62.463 -17.358 1.00 16.66 63 LEU B N 1
ATOM 1538 C CA . LEU B 1 65 ? -15.035 61.069 -17.082 1.00 16.24 63 LEU B CA 1
ATOM 1539 C C . LEU B 1 65 ? -15.665 60.910 -15.703 1.00 16.05 63 LEU B C 1
ATOM 1540 O O . LEU B 1 65 ? -15.314 61.609 -14.750 1.00 17.23 63 LEU B O 1
ATOM 1545 N N . LYS B 1 66 ? -16.606 59.969 -15.612 1.00 16.36 64 LYS B N 1
ATOM 1546 C CA . LYS B 1 66 ? -17.236 59.580 -14.355 1.00 17.10 64 LYS B CA 1
ATOM 1547 C C . LYS B 1 66 ? -16.579 58.300 -13.855 1.00 17.30 64 LYS B C 1
ATOM 1548 O O . LYS B 1 66 ? -16.572 57.288 -14.565 1.00 19.60 64 LYS B O 1
ATOM 1554 N N . ILE B 1 67 ? -16.039 58.337 -12.647 1.00 18.57 65 ILE B N 1
ATOM 1555 C CA . ILE B 1 67 ? -15.344 57.186 -12.087 1.00 17.66 65 ILE B CA 1
ATOM 1556 C C . ILE B 1 67 ? -16.029 56.714 -10.813 1.00 21.31 65 ILE B C 1
ATOM 1557 O O . ILE B 1 67 ? -16.812 57.436 -10.186 1.00 24.38 65 ILE B O 1
ATOM 1562 N N . GLU B 1 68 ? -15.710 55.479 -10.426 1.00 16.65 66 GLU B N 1
ATOM 1563 C CA . GLU B 1 68 ? -16.264 54.849 -9.239 1.00 19.29 66 GLU B CA 1
ATOM 1564 C C . GLU B 1 68 ? -15.258 53.829 -8.717 1.00 19.18 66 GLU B C 1
ATOM 1565 O O . GLU B 1 68 ? -14.191 53.609 -9.308 1.00 18.76 66 GLU B O 1
ATOM 1571 N N . LYS B 1 69 ? -15.609 53.195 -7.615 1.00 22.54 67 LYS B N 1
ATOM 1572 C CA . LYS B 1 69 ? -14.796 52.196 -6.979 1.00 20.39 67 LYS B CA 1
ATOM 1573 C C . LYS B 1 69 ? -13.386 52.654 -6.635 1.00 20.98 67 LYS B C 1
ATOM 1574 O O . LYS B 1 69 ? -12.467 51.945 -6.817 1.00 23.78 67 LYS B O 1
ATOM 1580 N N . MET B 1 70 ? -13.280 53.837 -6.121 1.00 19.74 68 MET B N 1
ATOM 1581 C CA . MET B 1 70 ? -11.985 54.371 -5.763 1.00 20.68 68 MET B CA 1
ATOM 1582 C C . MET B 1 70 ? -11.322 53.677 -4.613 1.00 19.63 68 MET B C 1
ATOM 1583 O O . MET B 1 70 ? -11.953 53.350 -3.656 1.00 25.21 68 MET B O 1
ATOM 1588 N N . LYS B 1 71 ? -10.033 53.473 -4.725 1.00 16.81 69 LYS B N 1
ATOM 1589 C CA . LYS B 1 71 ? -9.269 52.829 -3.699 1.00 17.58 69 LYS B CA 1
ATOM 1590 C C . LYS B 1 71 ? -7.887 53.431 -3.562 1.00 16.86 69 LYS B C 1
ATOM 1591 O O . LYS B 1 71 ? -7.241 53.670 -4.518 1.00 14.97 69 LYS B O 1
ATOM 1597 N N . LEU B 1 72 ? -7.447 53.624 -2.343 1.00 16.33 70 LEU B N 1
ATOM 1598 C CA . LEU B 1 72 ? -6.126 54.169 -2.100 1.00 12.85 70 LEU B CA 1
ATOM 1599 C C . LEU B 1 72 ? -5.046 53.182 -2.539 1.00 14.36 70 LEU B C 1
ATOM 1600 O O . LEU B 1 72 ? -5.112 51.985 -2.228 1.00 17.83 70 LEU B O 1
ATOM 1605 N N . LEU B 1 73 ? -4.029 53.692 -3.241 1.00 13.90 71 LEU B N 1
ATOM 1606 C CA . LEU B 1 73 ? -2.869 52.897 -3.637 1.00 14.61 71 LEU B CA 1
ATOM 1607 C C . LEU B 1 73 ? -1.647 53.213 -2.779 1.00 16.90 71 LEU B C 1
ATOM 1608 O O . LEU B 1 73 ? -1.223 52.376 -1.979 1.00 20.84 71 LEU B O 1
ATOM 1613 N N . THR B 1 74 ? -1.062 54.395 -2.927 1.00 13.49 72 THR B N 1
ATOM 1614 C CA . THR B 1 74 ? 0.162 54.727 -2.202 1.00 14.28 72 THR B CA 1
ATOM 1615 C C . THR B 1 74 ? 0.305 56.245 -2.144 1.00 11.95 72 THR B C 1
ATOM 1616 O O . THR B 1 74 ? -0.624 56.990 -2.468 1.00 12.71 72 THR B O 1
ATOM 1620 N N . VAL B 1 75 ? 1.466 56.703 -1.679 1.00 12.34 73 VAL B N 1
ATOM 1621 C CA . VAL B 1 75 ? 1.777 58.121 -1.582 1.00 12.62 73 VAL B CA 1
ATOM 1622 C C . VAL B 1 75 ? 3.249 58.286 -1.933 1.00 12.19 73 VAL B C 1
ATOM 1623 O O . VAL B 1 75 ? 4.083 57.453 -1.558 1.00 13.72 73 VAL B O 1
ATOM 1627 N N . THR B 1 76 ? 3.572 59.356 -2.656 1.00 13.73 74 THR B N 1
ATOM 1628 C CA . THR B 1 76 ? 4.940 59.626 -3.062 1.00 13.31 74 THR B CA 1
ATOM 1629 C C . THR B 1 76 ? 5.317 61.053 -2.699 1.00 13.48 74 THR B C 1
ATOM 1630 O O . THR B 1 76 ? 4.468 61.946 -2.607 1.00 15.37 74 THR B O 1
ATOM 1634 N N . ASN B 1 77 ? 6.612 61.259 -2.497 1.00 15.09 75 ASN B N 1
ATOM 1635 C CA . ASN B 1 77 ? 7.166 62.556 -2.149 1.00 14.16 75 ASN B CA 1
ATOM 1636 C C . ASN B 1 77 ? 7.918 63.068 -3.369 1.00 14.70 75 ASN B C 1
ATOM 1637 O O . ASN B 1 77 ? 8.892 62.445 -3.801 1.00 17.57 75 ASN B O 1
ATOM 1642 N N . ASN B 1 78 ? 7.489 64.204 -3.897 1.00 14.20 76 ASN B N 1
ATOM 1643 C CA . ASN B 1 78 ? 7.993 64.691 -5.175 1.00 16.14 76 ASN B CA 1
ATOM 1644 C C . ASN B 1 78 ? 8.471 66.137 -5.033 1.00 16.86 76 ASN B C 1
ATOM 1645 O O . ASN B 1 78 ? 7.656 67.066 -5.057 1.00 16.53 76 ASN B O 1
ATOM 1650 N N . VAL B 1 79 ? 9.786 66.320 -4.903 1.00 16.20 77 VAL B N 1
ATOM 1651 C CA . VAL B 1 79 ? 10.387 67.634 -4.694 1.00 16.33 77 VAL B CA 1
ATOM 1652 C C . VAL B 1 79 ? 10.921 68.147 -6.022 1.00 18.70 77 VAL B C 1
ATOM 1653 O O . VAL B 1 79 ? 11.638 67.430 -6.730 1.00 20.64 77 VAL B O 1
ATOM 1657 N N . PHE B 1 80 ? 10.592 69.390 -6.354 1.00 17.91 78 PHE B N 1
ATOM 1658 C CA . PHE B 1 80 ? 11.075 70.050 -7.566 1.00 20.75 78 PHE B CA 1
ATOM 1659 C C . PHE B 1 80 ? 11.809 71.331 -7.177 1.00 20.40 78 PHE B C 1
ATOM 1660 O O . PHE B 1 80 ? 11.298 72.442 -7.360 1.00 22.67 78 PHE B O 1
ATOM 1668 N N . LYS B 1 81 ? 13.023 71.176 -6.641 1.00 23.19 79 LYS B N 1
ATOM 1669 C CA . LYS B 1 81 ? 13.791 72.346 -6.227 1.00 26.29 79 LYS B CA 1
ATOM 1670 C C . LYS B 1 81 ? 14.280 73.157 -7.419 1.00 30.15 79 LYS B C 1
ATOM 1671 O O . LYS B 1 81 ? 14.512 74.364 -7.293 1.00 38.16 79 LYS B O 1
ATOM 1677 N N . GLU B 1 82 ? 14.430 72.523 -8.578 1.00 30.13 80 GLU B N 1
ATOM 1678 C CA . GLU B 1 82 ? 14.988 73.167 -9.762 1.00 35.63 80 GLU B CA 1
ATOM 1679 C C . GLU B 1 82 ? 13.947 73.890 -10.606 1.00 32.88 80 GLU B C 1
ATOM 1680 O O . GLU B 1 82 ? 14.313 74.518 -11.606 1.00 33.58 80 GLU B O 1
ATOM 1686 N N . ALA B 1 83 ? 12.669 73.824 -10.236 1.00 31.71 81 ALA B N 1
ATOM 1687 C CA . ALA B 1 83 ? 11.614 74.405 -11.049 1.00 29.32 81 ALA B CA 1
ATOM 1688 C C . ALA B 1 83 ? 11.649 75.930 -10.967 1.00 29.70 81 ALA B C 1
ATOM 1689 O O . ALA B 1 83 ? 12.174 76.499 -10.006 1.00 29.95 81 ALA B O 1
ATOM 1691 N N . PRO B 1 84 ? 11.097 76.617 -11.976 1.00 31.70 82 PRO B N 1
ATOM 1692 C CA . PRO B 1 84 ? 11.063 78.091 -11.916 1.00 33.08 82 PRO B CA 1
ATOM 1693 C C . PRO B 1 84 ? 10.571 78.614 -10.580 1.00 34.14 82 PRO B C 1
ATOM 1694 O O . PRO B 1 84 ? 11.195 79.506 -9.997 1.00 34.44 82 PRO B O 1
ATOM 1698 N N . THR B 1 85 ? 9.464 78.076 -10.074 1.00 33.87 83 THR B N 1
ATOM 1699 C CA . THR B 1 85 ? 9.112 78.269 -8.675 1.00 36.30 83 THR B CA 1
ATOM 1700 C C . THR B 1 85 ? 9.303 76.938 -7.960 1.00 27.69 83 THR B C 1
ATOM 1701 O O . THR B 1 85 ? 8.579 75.972 -8.255 1.00 28.70 83 THR B O 1
ATOM 1705 N N . PRO B 1 86 ? 10.279 76.821 -7.065 1.00 27.18 84 PRO B N 1
ATOM 1706 C CA . PRO B 1 86 ? 10.501 75.546 -6.375 1.00 22.26 84 PRO B CA 1
ATOM 1707 C C . PRO B 1 86 ? 9.222 75.046 -5.728 1.00 24.83 84 PRO B C 1
ATOM 1708 O O . PRO B 1 86 ? 8.500 75.796 -5.067 1.00 26.34 84 PRO B O 1
ATOM 1712 N N . SER B 1 87 ? 8.944 73.761 -5.936 1.00 20.07 85 SER B N 1
ATOM 1713 C CA . SER B 1 87 ? 7.696 73.134 -5.530 1.00 21.15 85 SER B CA 1
ATOM 1714 C C . SER B 1 87 ? 7.994 71.809 -4.846 1.00 21.55 85 SER B C 1
ATOM 1715 O O . SER B 1 87 ? 9.000 71.158 -5.134 1.00 23.16 85 SER B O 1
ATOM 1718 N N . HIS B 1 88 ? 7.093 71.407 -3.949 1.00 20.47 86 HIS B N 1
ATOM 1719 C CA . HIS B 1 88 ? 7.184 70.132 -3.240 1.00 17.62 86 HIS B CA 1
ATOM 1720 C C . HIS B 1 88 ? 5.767 69.582 -3.142 1.00 17.08 86 HIS B C 1
ATOM 1721 O O . HIS B 1 88 ? 4.913 70.186 -2.479 1.00 18.72 86 HIS B O 1
ATOM 1728 N N . TYR B 1 89 ? 5.517 68.457 -3.809 1.00 16.52 87 TYR B N 1
ATOM 1729 C CA . TYR B 1 89 ? 4.214 67.812 -3.810 1.00 17.10 87 TYR B CA 1
ATOM 1730 C C . TYR B 1 89 ? 4.274 66.487 -3.063 1.00 16.88 87 TYR B C 1
ATOM 1731 O O . TYR B 1 89 ? 5.246 65.739 -3.166 1.00 16.78 87 TYR B O 1
ATOM 1740 N N . VAL B 1 90 ? 3.205 66.163 -2.371 1.00 16.24 88 VAL B N 1
ATOM 1741 C CA . VAL B 1 90 ? 3.002 64.877 -1.710 1.00 14.81 88 VAL B CA 1
ATOM 1742 C C . VAL B 1 90 ? 1.791 64.342 -2.476 1.00 15.30 88 VAL B C 1
ATOM 1743 O O . VAL B 1 90 ? 0.746 64.883 -2.398 1.00 15.79 88 VAL B O 1
ATOM 1747 N N . SER B 1 91 ? 2.011 63.303 -3.269 1.00 14.08 89 SER B N 1
ATOM 1748 C CA . SER B 1 91 ? 0.989 62.783 -4.164 1.00 14.20 89 SER B CA 1
ATOM 1749 C C . SER B 1 91 ? 0.371 61.483 -3.738 1.00 10.98 89 SER B C 1
ATOM 1750 O O . SER B 1 91 ? 1.037 60.507 -3.641 1.00 13.14 89 SER B O 1
ATOM 1753 N N . VAL B 1 92 ? -0.917 61.525 -3.512 1.00 12.09 90 VAL B N 1
ATOM 1754 C CA . VAL B 1 92 ? -1.681 60.365 -3.091 1.00 12.07 90 VAL B CA 1
ATOM 1755 C C . VAL B 1 92 ? -2.319 59.753 -4.317 1.00 12.12 90 VAL B C 1
ATOM 1756 O O . VAL B 1 92 ? -3.020 60.379 -5.027 1.00 13.20 90 VAL B O 1
ATOM 1760 N N . SER B 1 93 ? -2.011 58.487 -4.545 1.00 11.91 91 SER B N 1
ATOM 1761 C CA . SER B 1 93 ? -2.530 57.807 -5.729 1.00 12.82 91 SER B CA 1
ATOM 1762 C C . SER B 1 93 ? -3.765 56.990 -5.403 1.00 12.50 91 SER B C 1
ATOM 1763 O O . SER B 1 93 ? -3.815 56.282 -4.385 1.00 13.57 91 SER B O 1
ATOM 1766 N N . ILE B 1 94 ? -4.759 57.096 -6.278 1.00 13.67 92 ILE B N 1
ATOM 1767 C CA . ILE B 1 94 ? -6.050 56.438 -6.156 1.00 12.52 92 ILE B CA 1
ATOM 1768 C C . ILE B 1 94 ? -6.278 55.618 -7.418 1.00 13.79 92 ILE B C 1
ATOM 1769 O O . ILE B 1 94 ? -6.013 56.089 -8.530 1.00 14.68 92 ILE B O 1
ATOM 1774 N N . ARG B 1 95 ? -6.782 54.418 -7.267 1.00 13.31 93 ARG B N 1
ATOM 1775 C CA . ARG B 1 95 ? -7.205 53.559 -8.363 1.00 14.08 93 ARG B CA 1
ATOM 1776 C C . ARG B 1 95 ? -8.723 53.756 -8.569 1.00 13.64 93 ARG B C 1
ATOM 1777 O O . ARG B 1 95 ? -9.440 53.904 -7.621 1.00 14.38 93 ARG B O 1
ATOM 1785 N N . ALA B 1 96 ? -9.190 53.737 -9.794 1.00 13.64 94 ALA B N 1
ATOM 1786 C CA . ALA B 1 96 ? -10.617 53.861 -10.061 1.00 13.90 94 ALA B CA 1
ATOM 1787 C C . ALA B 1 96 ? -10.939 53.206 -11.395 1.00 14.28 94 ALA B C 1
ATOM 1788 O O . ALA B 1 96 ? -10.049 52.910 -12.195 1.00 15.40 94 ALA B O 1
ATOM 1790 N N . VAL B 1 97 ? -12.236 53.007 -11.650 1.00 14.95 95 VAL B N 1
ATOM 1791 C CA . VAL B 1 97 ? -12.713 52.515 -12.937 1.00 15.61 95 VAL B CA 1
ATOM 1792 C C . VAL B 1 97 ? -13.844 53.411 -13.429 1.00 17.40 95 VAL B C 1
ATOM 1793 O O . VAL B 1 97 ? -14.449 54.162 -12.663 1.00 16.71 95 VAL B O 1
ATOM 1797 N N . LEU B 1 98 ? -14.150 53.293 -14.716 1.00 17.95 96 LEU B N 1
ATOM 1798 C CA . LEU B 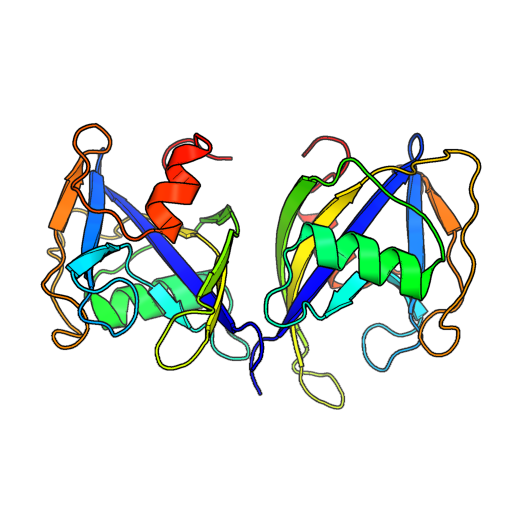1 98 ? -15.228 54.077 -15.304 1.00 18.25 96 LEU B CA 1
ATOM 1799 C C . LEU B 1 98 ? -16.587 53.508 -14.919 1.00 20.37 96 LEU B C 1
ATOM 1800 O O . LEU B 1 98 ? -16.786 52.290 -14.900 1.00 21.43 96 LEU B O 1
ATOM 1805 N N . VAL B 1 99 ? -17.535 54.403 -14.614 1.00 20.13 97 VAL B N 1
ATOM 1806 C CA . VAL B 1 99 ? -18.925 53.982 -14.447 1.00 20.79 97 VAL B CA 1
ATOM 1807 C C . VAL B 1 99 ? -19.456 53.409 -15.751 1.00 23.62 97 VAL B C 1
ATOM 1808 O O . VAL B 1 99 ? -20.110 52.358 -15.768 1.00 27.18 97 VAL B O 1
ATOM 1812 N N . ASP B 1 100 ? -19.195 54.093 -16.858 1.00 20.63 98 ASP B N 1
ATOM 1813 C CA . ASP B 1 100 ? -19.576 53.613 -18.178 1.00 22.02 98 ASP B CA 1
ATOM 1814 C C . ASP B 1 100 ? -18.304 53.284 -18.943 1.00 23.32 98 ASP B C 1
ATOM 1815 O O . ASP B 1 100 ? -17.573 54.202 -19.346 1.00 22.97 98 ASP B O 1
ATOM 1820 N N . PRO B 1 101 ? -17.984 52.002 -19.141 1.00 30.49 99 PRO B N 1
ATOM 1821 C CA . PRO B 1 101 ? -16.708 51.651 -19.779 1.00 30.46 99 PRO B CA 1
ATOM 1822 C C . PRO B 1 101 ? -16.546 52.208 -21.180 1.00 26.80 99 PRO B C 1
ATOM 1823 O O . PRO B 1 101 ? -15.416 52.273 -21.671 1.00 30.22 99 PRO B O 1
ATOM 1827 N N . SER B 1 102 ? -17.628 52.612 -21.844 1.00 26.97 100 SER B N 1
ATOM 1828 C CA . SER B 1 102 ? -17.506 53.150 -23.192 1.00 27.42 100 SER B CA 1
ATOM 1829 C C . SER B 1 102 ? -17.223 54.644 -23.215 1.00 25.57 100 SER B C 1
ATOM 1830 O O . SER B 1 102 ? -17.000 55.193 -24.298 1.00 26.76 100 SER B O 1
ATOM 1833 N N . GLN B 1 103 ? -17.227 55.313 -22.067 1.00 20.73 101 GLN B N 1
ATOM 1834 C CA . GLN B 1 103 ? -17.060 56.759 -22.070 1.00 20.53 101 GLN B CA 1
ATOM 1835 C C . GLN B 1 103 ? -15.652 57.132 -22.509 1.00 23.23 101 GLN B C 1
ATOM 1836 O O . GLN B 1 103 ? -14.669 56.490 -22.121 1.00 22.69 101 GLN B O 1
ATOM 1842 N N . GLU B 1 104 ? -15.558 58.179 -23.313 1.00 22.59 102 GLU B N 1
ATOM 1843 C CA . GLU B 1 104 ? -14.242 58.633 -23.738 1.00 20.46 102 GLU B CA 1
ATOM 1844 C C . GLU B 1 104 ? -13.917 60.002 -23.143 1.00 21.29 102 GLU B C 1
ATOM 1845 O O . GLU B 1 104 ? -14.813 60.815 -22.891 1.00 20.24 102 GLU B O 1
ATOM 1851 N N . PRO B 1 105 ? -12.643 60.279 -22.897 1.00 18.35 103 PRO B N 1
ATOM 1852 C CA . PRO B 1 105 ? -12.271 61.536 -22.249 1.00 17.99 103 PRO B CA 1
ATOM 1853 C C . PRO B 1 105 ? -12.386 62.715 -23.202 1.00 16.89 103 PRO B C 1
ATOM 1854 O O . PRO B 1 105 ? -12.352 62.574 -24.429 1.00 20.35 103 PRO B O 1
ATOM 1858 N N . LYS B 1 106 ? -12.507 63.892 -22.609 1.00 18.13 104 LYS B N 1
ATOM 1859 C CA . LYS B 1 106 ? -12.390 65.161 -23.304 1.00 18.24 104 LYS B CA 1
ATOM 1860 C C . LYS B 1 106 ? -11.268 65.958 -22.656 1.00 18.90 104 LYS B C 1
ATOM 1861 O O . LYS B 1 106 ? -10.951 65.765 -21.477 1.00 21.02 104 LYS B O 1
ATOM 1867 N N . ASN B 1 107 ? -10.651 66.841 -23.437 1.00 18.53 105 ASN B N 1
ATOM 1868 C CA . ASN B 1 107 ? -9.575 67.701 -22.946 1.00 18.52 105 ASN B CA 1
ATOM 1869 C C . ASN B 1 107 ? -10.214 68.975 -22.406 1.00 20.45 105 ASN B C 1
ATOM 1870 O O . ASN B 1 107 ? -10.290 70.008 -23.077 1.00 20.83 105 ASN B O 1
ATOM 1875 N N . MET B 1 108 ? -10.722 68.904 -21.194 1.00 18.13 106 MET B N 1
ATOM 1876 C CA . MET B 1 108 ? -11.418 70.036 -20.581 1.00 19.04 106 MET B CA 1
ATOM 1877 C C . MET B 1 108 ? -10.599 71.191 -20.142 1.00 24.04 106 MET B C 1
ATOM 1878 O O . MET B 1 108 ? -11.111 72.265 -20.008 1.00 24.72 106 MET B O 1
ATOM 1883 N N . GLU B 1 109 ? -9.328 70.974 -19.917 1.00 21.42 107 GLU B N 1
ATOM 1884 C CA . GLU B 1 109 ? -8.415 72.032 -19.491 1.00 21.16 107 GLU B CA 1
ATOM 1885 C C . GLU B 1 109 ? -7.222 72.040 -20.441 1.00 23.42 107 GLU B C 1
ATOM 1886 O O . GLU B 1 109 ? -6.106 71.657 -20.064 1.00 22.12 107 GLU B O 1
ATOM 1892 N N . PRO B 1 110 ? -7.431 72.466 -21.688 1.00 21.67 108 PRO B N 1
ATOM 1893 C CA . PRO B 1 110 ? -6.344 72.432 -22.679 1.00 22.57 108 PRO B CA 1
ATOM 1894 C C . PRO B 1 110 ? -5.151 73.292 -22.314 1.00 24.64 108 PRO B C 1
ATOM 1895 O O . PRO B 1 110 ? -4.071 73.102 -22.887 1.00 27.00 108 PRO B O 1
ATOM 1899 N N . GLU B 1 111 ? -5.304 74.205 -21.379 1.00 24.97 109 GLU B N 1
ATOM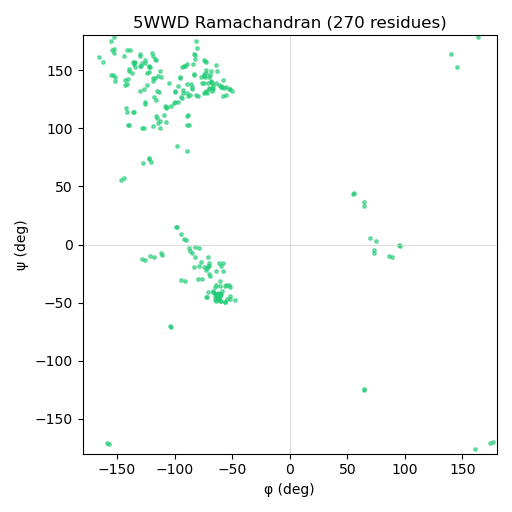 1900 C CA . GLU B 1 111 ? -4.183 74.989 -20.971 1.00 25.53 109 GLU B CA 1
ATOM 1901 C C . GLU B 1 111 ? -3.169 74.179 -20.155 1.00 26.12 109 GLU B C 1
ATOM 1902 O O . GLU B 1 111 ? -2.051 74.540 -20.041 1.00 26.31 109 GLU B O 1
ATOM 1908 N N . LYS B 1 112 ? -3.610 73.073 -19.589 1.00 19.76 110 LYS B N 1
ATOM 1909 C CA . LYS B 1 112 ? -2.755 72.257 -18.743 1.00 21.32 110 LYS B CA 1
ATOM 1910 C C . LYS B 1 112 ? -2.393 70.908 -19.347 1.00 16.77 110 LYS B C 1
ATOM 1911 O O . LYS B 1 112 ? -1.546 70.211 -18.786 1.00 17.04 110 LYS B O 1
ATOM 1917 N N . CYS B 1 113 ? -3.009 70.508 -20.456 1.00 16.28 111 CYS B N 1
ATOM 1918 C CA . CYS B 1 113 ? -2.816 69.157 -20.963 1.00 15.03 111 CYS B CA 1
ATOM 1919 C C . CYS B 1 113 ? -3.093 69.143 -22.458 1.00 15.02 111 CYS B C 1
ATOM 1920 O O . CYS B 1 113 ? -3.980 69.857 -22.938 1.00 17.43 111 CYS B O 1
ATOM 1923 N N . GLU B 1 114 ? -2.375 68.321 -23.208 1.00 14.13 112 GLU B N 1
ATOM 1924 C CA . GLU B 1 114 ? -2.561 68.207 -24.635 1.00 14.53 112 GLU B CA 1
ATOM 1925 C C . GLU B 1 114 ? -3.759 67.343 -24.985 1.00 15.37 112 GLU B C 1
ATOM 1926 O O . GLU B 1 114 ? -4.230 67.393 -26.061 1.00 16.57 112 GLU B O 1
ATOM 1932 N N . GLY B 1 115 ? -4.223 66.535 -24.041 1.00 13.46 113 GLY B N 1
ATOM 1933 C CA . GLY B 1 115 ? -5.304 65.598 -24.277 1.00 13.98 113 GLY B CA 1
ATOM 1934 C C . GLY B 1 115 ? -5.015 64.284 -23.583 1.00 12.29 113 GLY B C 1
ATOM 1935 O O . GLY B 1 115 ? -3.886 63.991 -23.200 1.00 13.82 113 GLY B O 1
ATOM 1936 N N . TRP B 1 116 ? -6.053 63.472 -23.450 1.00 11.74 114 TRP B N 1
ATOM 1937 C CA . TRP B 1 116 ? -6.012 62.237 -22.679 1.00 11.43 114 TRP B CA 1
ATOM 1938 C C . TRP B 1 116 ? -6.257 61.044 -23.585 1.00 12.97 114 TRP B C 1
ATOM 1939 O O . TRP B 1 116 ? -7.077 61.118 -24.506 1.00 14.57 114 TRP B O 1
ATOM 1950 N N . ASP B 1 117 ? -5.568 59.935 -23.325 1.00 11.41 115 ASP B N 1
ATOM 1951 C CA . ASP B 1 117 ? -5.743 58.720 -24.115 1.00 11.39 115 ASP B CA 1
ATOM 1952 C C . ASP B 1 117 ? -5.407 57.531 -23.225 1.00 11.21 115 ASP B C 1
ATOM 1953 O O . ASP B 1 117 ? -4.815 57.677 -22.147 1.00 10.90 115 ASP B O 1
ATOM 1958 N N . TRP B 1 118 ? -5.811 56.349 -23.689 1.00 12.01 116 TRP B N 1
ATOM 1959 C CA . TRP B 1 118 ? -5.582 55.094 -22.985 1.00 11.77 116 TRP B CA 1
ATOM 1960 C C . TRP B 1 118 ? -4.287 54.471 -23.482 1.00 11.34 116 TRP B C 1
ATOM 1961 O O . TRP B 1 118 ? -4.058 54.376 -24.697 1.00 13.19 116 TRP B O 1
ATOM 1972 N N . TYR B 1 119 ? -3.449 54.033 -22.552 1.00 11.18 117 TYR B N 1
ATOM 1973 C CA . TYR B 1 119 ? -2.179 53.402 -22.881 1.00 11.58 117 TYR B CA 1
ATOM 1974 C C . TYR B 1 119 ? -2.087 52.063 -22.174 1.00 12.36 117 TYR B C 1
ATOM 1975 O O . TYR B 1 119 ? -2.383 51.957 -20.978 1.00 12.31 117 TYR B O 1
ATOM 1984 N N . ASP B 1 120 ? -1.678 51.042 -22.923 1.00 12.21 118 ASP B N 1
ATOM 1985 C CA . ASP B 1 120 ? -1.600 49.694 -22.389 1.00 12.15 118 ASP B CA 1
ATOM 1986 C C . ASP B 1 120 ? -0.447 49.579 -21.398 1.00 12.62 118 ASP B C 1
ATOM 1987 O O . ASP B 1 120 ? 0.653 50.083 -21.635 1.00 13.67 118 ASP B O 1
ATOM 1992 N N . TRP B 1 121 ? -0.695 48.862 -20.303 1.00 12.32 119 TRP B N 1
ATOM 1993 C CA . TRP B 1 121 ? 0.320 48.658 -19.271 1.00 12.46 119 TRP B CA 1
ATOM 1994 C C . TRP B 1 121 ? 1.630 48.136 -19.838 1.00 15.52 119 TRP B C 1
ATOM 1995 O O . TRP B 1 121 ? 2.709 48.495 -19.350 1.00 15.47 119 TRP B O 1
ATOM 2006 N N . GLU B 1 122 ? 1.566 47.269 -20.848 1.00 13.99 120 GLU B N 1
ATOM 2007 C CA . GLU B 1 122 ? 2.760 46.671 -21.435 1.00 15.61 120 GLU B CA 1
ATOM 2008 C C . GLU B 1 122 ? 3.336 47.478 -22.589 1.00 17.52 120 GLU B C 1
ATOM 2009 O O . GLU B 1 122 ? 4.309 47.034 -23.215 1.00 20.94 120 GLU B O 1
ATOM 2015 N N . ASN B 1 123 ? 2.768 48.640 -22.892 1.00 14.63 121 ASN B N 1
ATOM 2016 C CA . ASN B 1 123 ? 3.264 49.486 -23.963 1.00 15.08 121 ASN B CA 1
ATOM 2017 C C . ASN B 1 123 ? 3.051 50.948 -23.579 1.00 15.15 121 ASN B C 1
ATOM 2018 O O . ASN B 1 123 ? 2.436 51.726 -24.299 1.00 14.91 121 ASN B O 1
ATOM 2023 N N . LEU B 1 124 ? 3.584 51.332 -22.427 1.00 13.29 122 LEU B N 1
ATOM 2024 C CA . LEU B 1 124 ? 3.434 52.698 -21.955 1.00 13.02 122 LEU B CA 1
ATOM 2025 C C . LEU B 1 124 ? 4.301 53.634 -22.791 1.00 13.82 122 LEU B C 1
ATOM 2026 O O . LEU B 1 124 ? 5.369 53.248 -23.273 1.00 14.76 122 LEU B O 1
ATOM 2031 N N . PRO B 1 125 ? 3.862 54.868 -22.980 1.00 11.89 123 PRO B N 1
ATOM 2032 C CA . PRO B 1 125 ? 4.615 55.814 -23.805 1.00 13.78 123 PRO B CA 1
ATOM 2033 C C . PRO B 1 125 ? 5.750 56.458 -23.016 1.00 13.86 123 PRO B C 1
ATOM 2034 O O . PRO B 1 125 ? 5.903 56.269 -21.808 1.00 14.25 123 PRO B O 1
ATOM 2038 N N . LYS B 1 126 ? 6.544 57.256 -23.721 1.00 14.10 124 LYS B N 1
ATOM 2039 C CA . LYS B 1 126 ? 7.652 57.992 -23.116 1.00 14.26 124 LYS B CA 1
ATOM 2040 C C . LYS B 1 126 ? 7.687 59.386 -23.722 1.00 13.94 124 LYS B C 1
ATOM 2041 O O . LYS B 1 126 ? 7.332 59.558 -24.887 1.00 14.66 124 LYS B O 1
ATOM 2047 N N . PRO B 1 127 ? 8.144 60.387 -22.961 1.00 13.37 125 PRO B N 1
ATOM 2048 C CA . PRO B 1 127 ? 8.629 60.279 -21.585 1.00 13.30 125 PRO B CA 1
ATOM 2049 C C . PRO B 1 127 ? 7.491 60.370 -20.582 1.00 12.55 125 PRO B C 1
ATOM 2050 O O . PRO B 1 127 ? 6.593 61.202 -20.730 1.00 12.51 125 PRO B O 1
ATOM 2054 N N . LEU B 1 128 ? 7.526 59.524 -19.555 1.00 12.93 126 LEU B N 1
ATOM 2055 C CA . LEU B 1 128 ? 6.605 59.652 -18.436 1.00 12.40 126 LEU B CA 1
ATOM 2056 C C . LEU B 1 128 ? 7.048 60.790 -17.524 1.00 12.21 126 LEU B C 1
ATOM 2057 O O . LEU B 1 128 ? 8.243 61.036 -17.347 1.00 14.39 126 LEU B O 1
ATOM 2062 N N . PHE B 1 129 ? 6.073 61.499 -16.974 1.00 12.21 127 PHE B N 1
ATOM 2063 C CA . PHE B 1 129 ? 6.346 62.498 -15.946 1.00 12.51 127 PHE B CA 1
ATOM 2064 C C . PHE B 1 129 ? 7.181 61.860 -14.834 1.00 12.74 127 PHE B C 1
ATOM 2065 O O . PHE B 1 129 ? 6.903 60.740 -14.405 1.00 12.57 127 PHE B O 1
ATOM 2073 N N . TRP B 1 130 ? 8.238 62.553 -14.404 1.00 12.99 128 TRP B N 1
ATOM 2074 C CA . TRP B 1 130 ? 9.217 61.915 -13.521 1.00 13.44 128 TRP B CA 1
ATOM 2075 C C . TRP B 1 130 ? 8.614 61.247 -12.295 1.00 15.60 128 TRP B C 1
ATOM 2076 O O . TRP B 1 130 ? 8.968 60.090 -12.014 1.00 14.64 128 TRP B O 1
ATOM 2087 N N . PRO B 1 131 ? 7.704 61.872 -11.540 1.00 12.57 129 PRO B N 1
ATOM 2088 C CA . PRO B 1 131 ? 7.142 61.156 -10.379 1.00 13.96 129 PRO B CA 1
ATOM 2089 C C . PRO B 1 131 ? 6.509 59.825 -10.747 1.00 13.99 129 PRO B C 1
ATOM 2090 O O . PRO B 1 131 ? 6.591 58.853 -9.985 1.00 15.68 129 PRO B O 1
ATOM 2094 N N . LEU B 1 132 ? 5.875 59.753 -11.917 1.00 13.34 130 LEU B N 1
ATOM 2095 C CA . LEU B 1 132 ? 5.265 58.508 -12.364 1.00 11.87 130 LEU B CA 1
ATOM 2096 C C . LEU B 1 132 ? 6.329 57.493 -12.776 1.00 12.80 130 LEU B C 1
ATOM 2097 O O . LEU B 1 132 ? 6.269 56.317 -12.387 1.00 13.32 130 LEU B O 1
ATOM 2102 N N . GLU B 1 133 ? 7.329 57.936 -13.538 1.00 12.28 131 GLU B N 1
ATOM 2103 C CA . GLU B 1 133 ? 8.412 57.045 -13.934 1.00 12.82 131 GLU B CA 1
ATOM 2104 C C . GLU B 1 133 ? 9.150 56.499 -12.718 1.00 15.61 131 GLU B C 1
ATOM 2105 O O . GLU B 1 133 ? 9.480 55.307 -12.661 1.00 15.87 131 GLU B O 1
ATOM 2111 N N . LYS B 1 134 ? 9.414 57.359 -11.737 1.00 14.72 132 LYS B N 1
ATOM 2112 C CA . LYS B 1 134 ? 10.124 56.934 -10.532 1.00 15.71 132 LYS B CA 1
ATOM 2113 C C . LYS B 1 134 ? 9.303 55.910 -9.753 1.00 14.74 132 LYS B C 1
ATOM 2114 O O . LYS B 1 134 ? 9.834 54.880 -9.317 1.00 17.29 132 LYS B O 1
ATOM 2120 N N . LEU B 1 135 ? 8.003 56.150 -9.613 1.00 13.55 133 LEU B N 1
ATOM 2121 C CA . LEU B 1 135 ? 7.135 55.194 -8.933 1.00 15.71 133 LEU B CA 1
ATOM 2122 C C . LEU B 1 135 ? 7.130 53.849 -9.654 1.00 14.86 133 LEU B C 1
ATOM 2123 O O . LEU B 1 135 ? 7.320 52.800 -9.032 1.00 18.01 133 LEU B O 1
ATOM 2128 N N . PHE B 1 136 ? 6.947 53.854 -10.976 1.00 14.24 134 PHE B N 1
ATOM 2129 C CA . PHE B 1 136 ? 6.995 52.596 -11.715 1.00 14.01 134 PHE B CA 1
ATOM 2130 C C . PHE B 1 136 ? 8.355 51.922 -11.561 1.00 16.19 134 PHE B C 1
ATOM 2131 O O . PHE B 1 136 ? 8.441 50.688 -11.510 1.00 18.19 134 PHE B O 1
ATOM 2139 N N . GLY B 1 137 ? 9.432 52.709 -11.499 1.00 17.28 135 GLY B N 1
ATOM 2140 C CA . GLY B 1 137 ? 10.768 52.147 -11.336 1.00 18.65 135 GLY B CA 1
ATOM 2141 C C . GLY B 1 137 ? 10.935 51.307 -10.087 1.00 22.19 135 GLY B C 1
ATOM 2142 O O . GLY B 1 137 ? 11.828 50.455 -10.042 1.00 24.43 135 GLY B O 1
ATOM 2143 N N . SER B 1 138 ? 10.100 51.528 -9.073 1.00 19.40 136 SER B N 1
ATOM 2144 C CA . SER B 1 138 ? 10.143 50.760 -7.833 1.00 24.85 136 SER B CA 1
ATOM 2145 C C . SER B 1 138 ? 9.411 49.430 -7.940 1.00 23.45 136 SER B C 1
ATOM 2146 O O . SER B 1 138 ? 9.415 48.663 -6.968 1.00 26.38 136 SER B O 1
ATOM 2149 N N . GLY B 1 139 ? 8.792 49.138 -9.084 1.00 21.06 137 GLY B N 1
ATOM 2150 C CA . GLY B 1 139 ? 7.997 47.942 -9.256 1.00 20.10 137 GLY B CA 1
ATOM 2151 C C . GLY B 1 139 ? 6.512 48.130 -9.037 1.00 19.23 137 GLY B C 1
ATOM 2152 O O . GLY B 1 139 ? 5.752 47.168 -9.200 1.00 22.64 137 GLY B O 1
ATOM 2153 N N . PHE B 1 140 ? 6.078 49.342 -8.694 1.00 18.52 138 PHE B N 1
ATOM 2154 C CA . PHE B 1 140 ? 4.669 49.601 -8.437 1.00 17.40 138 PHE B CA 1
ATOM 2155 C C . PHE B 1 140 ? 3.818 49.292 -9.664 1.00 15.99 138 PHE B C 1
ATOM 2156 O O . PHE B 1 140 ? 4.150 49.679 -10.790 1.00 16.94 138 PHE B O 1
ATOM 2164 N N . ASN B 1 141 ? 2.683 48.633 -9.435 1.00 14.71 139 ASN B N 1
ATOM 2165 C CA . ASN B 1 141 ? 1.729 48.251 -10.468 1.00 15.97 139 ASN B CA 1
ATOM 2166 C C . ASN B 1 141 ? 0.327 48.567 -9.955 1.00 16.10 139 ASN B C 1
ATOM 2167 O O . ASN B 1 141 ? -0.120 47.958 -8.973 1.00 16.47 139 ASN B O 1
ATOM 2172 N N . PRO B 1 142 ? -0.388 49.524 -10.564 1.00 14.29 140 PRO B N 1
ATOM 2173 C CA . PRO B 1 142 ? -1.691 49.932 -10.013 1.00 14.51 140 PRO B CA 1
ATOM 2174 C C . PRO B 1 142 ? -2.772 48.884 -10.163 1.00 15.31 140 PRO B C 1
ATOM 2175 O O . PRO B 1 142 ? -3.812 48.995 -9.502 1.00 17.78 140 PRO B O 1
ATOM 2179 N N . PHE B 1 143 ? -2.576 47.886 -11.024 1.00 15.27 141 PHE B N 1
ATOM 2180 C CA . PHE B 1 143 ? -3.587 46.858 -11.240 1.00 16.52 141 PHE B CA 1
ATOM 2181 C C . PHE B 1 143 ? -3.578 45.811 -10.140 1.00 19.85 141 PHE B C 1
ATOM 2182 O O . PHE B 1 143 ? -4.619 45.213 -9.856 1.00 24.54 141 PHE B O 1
ATOM 2190 N N . THR B 1 144 ? -2.419 45.566 -9.533 1.00 17.81 142 THR B N 1
ATOM 2191 C CA . THR B 1 144 ? -2.251 44.443 -8.623 1.00 20.95 142 THR B CA 1
ATOM 2192 C C . THR B 1 144 ? -1.908 44.884 -7.219 1.00 28.15 142 THR B C 1
ATOM 2193 O O . THR B 1 144 ? -1.932 44.052 -6.304 1.00 30.24 142 THR B O 1
ATOM 2197 N N . HIS B 1 145 ? -1.595 46.158 -7.029 1.00 26.01 143 HIS B N 1
ATOM 2198 C CA . HIS B 1 145 ? -1.155 46.676 -5.746 1.00 28.95 143 HIS B CA 1
ATOM 2199 C C . HIS B 1 145 ? -2.208 46.475 -4.662 1.00 38.59 143 HIS B C 1
ATOM 2200 O O . HIS B 1 145 ? -3.399 46.658 -4.898 1.00 42.88 143 HIS B O 1
#

Sequence (277 aa):
AIPRVAVVVFILNGNSILLGRRRSSIGNSTFALPGGHLEFGESFEECAAREVMEETGLKIEKMKLLTVTNNVFKEAPTPSHYVSVSSIRAVLVDPSQEPKNMEPEKCEGWDWYDWENLPKPLFWPLEKLFGSGFNPFTHGAIPRVAVVVFILNGNSILLGRRRSSIGNSTFALPGGHLEFGESFEECAAREVMEETGLKIEKMKLLTVTNNVFKEAPTPSHYVSVSIRAVLVDPSQEPKNMEPEKCEGWDWYDWENLPKPLFWPLEKLFGSGFNPFTH

Organism: Arabidopsis thaliana (NCBI:txid3702)

Radius of gyration: 19.93 Å; Cα contacts (8 Å, |Δi|>4): 636; chains: 2; bounding box: 40×35×53 Å